Protein AF-A0A0K2T4J0-F1 (afdb_monomer_lite)

Radius of gyration: 26.31 Å; chains: 1; bounding box: 62×52×86 Å

Structure (mmCIF, N/CA/C/O backbone):
data_AF-A0A0K2T4J0-F1
#
_entry.id   AF-A0A0K2T4J0-F1
#
loop_
_atom_site.group_PDB
_atom_site.id
_atom_site.type_symbol
_atom_site.label_atom_id
_atom_site.label_alt_id
_atom_site.label_comp_id
_atom_site.label_asym_id
_atom_site.label_entity_id
_atom_site.label_seq_id
_atom_site.pdbx_PDB_ins_code
_atom_site.Cartn_x
_atom_site.Cartn_y
_atom_site.Cartn_z
_atom_site.occupancy
_atom_site.B_iso_or_equiv
_atom_site.auth_seq_id
_atom_site.auth_comp_id
_atom_site.auth_asym_id
_atom_site.auth_atom_id
_atom_site.pdbx_PDB_model_num
ATOM 1 N N . MET A 1 1 ? -1.846 34.449 -25.342 1.00 45.41 1 MET A N 1
ATOM 2 C CA . MET A 1 1 ? -3.017 33.694 -25.851 1.00 45.41 1 MET A CA 1
ATOM 3 C C . MET A 1 1 ? -2.591 32.637 -26.890 1.00 45.41 1 MET A C 1
ATOM 5 O O . MET A 1 1 ? -3.139 32.583 -27.975 1.00 45.41 1 MET A O 1
ATOM 9 N N . ILE A 1 2 ? -1.605 31.780 -26.577 1.00 45.69 2 ILE A N 1
ATOM 10 C CA . ILE A 1 2 ? -1.025 30.806 -27.541 1.00 45.69 2 ILE A CA 1
ATOM 11 C C . ILE A 1 2 ? -1.419 29.349 -27.199 1.00 45.69 2 ILE A C 1
ATOM 13 O O . ILE A 1 2 ? -1.366 28.462 -28.040 1.00 45.69 2 ILE A O 1
ATOM 17 N N . TYR A 1 3 ? -1.920 29.091 -25.985 1.00 38.53 3 TYR A N 1
ATOM 18 C CA . TYR A 1 3 ? -2.186 27.731 -25.490 1.00 38.53 3 TYR A CA 1
ATOM 19 C C . TYR A 1 3 ? -3.516 27.098 -25.942 1.00 38.53 3 TYR A C 1
ATOM 21 O O . TYR A 1 3 ? -3.697 25.893 -25.794 1.00 38.53 3 TYR A O 1
ATOM 29 N N . VAL A 1 4 ? -4.445 27.873 -26.511 1.00 39.53 4 VAL A N 1
ATOM 30 C CA . VAL A 1 4 ? -5.781 27.371 -26.899 1.00 39.53 4 VAL A CA 1
ATOM 31 C C . VAL A 1 4 ? -5.779 26.705 -28.288 1.00 39.53 4 VAL A C 1
ATOM 33 O O . VAL A 1 4 ? -6.648 25.889 -28.583 1.00 39.53 4 VAL A O 1
ATOM 36 N N . GLN A 1 5 ? -4.768 26.963 -29.127 1.00 43.50 5 GLN A N 1
ATOM 37 C CA . GLN A 1 5 ? -4.729 26.460 -30.510 1.00 43.50 5 GLN A CA 1
ATOM 38 C C . GLN A 1 5 ? -4.308 24.986 -30.651 1.00 43.50 5 GLN A C 1
ATOM 40 O O . GLN A 1 5 ? -4.558 24.383 -31.693 1.00 43.50 5 GLN A O 1
ATOM 45 N N . ILE A 1 6 ? -3.706 24.374 -29.624 1.00 51.69 6 ILE A N 1
ATOM 46 C CA . ILE A 1 6 ? -3.213 22.987 -29.724 1.00 51.69 6 ILE A CA 1
ATOM 47 C C . ILE A 1 6 ? -4.345 21.962 -29.542 1.00 51.69 6 ILE A C 1
ATOM 49 O O . ILE A 1 6 ? -4.316 20.910 -30.175 1.00 51.69 6 ILE A O 1
ATOM 53 N N . TYR A 1 7 ? -5.372 22.272 -28.742 1.00 48.03 7 TYR A N 1
ATOM 54 C CA . TYR A 1 7 ? -6.375 21.276 -28.334 1.00 48.03 7 TYR A CA 1
ATOM 55 C C . TYR A 1 7 ? -7.741 21.388 -29.031 1.00 48.03 7 TYR A C 1
ATOM 57 O O . TYR A 1 7 ? -8.510 20.433 -28.987 1.00 48.03 7 TYR A O 1
ATOM 65 N N . CYS A 1 8 ? -8.039 22.489 -29.732 1.00 46.75 8 CYS A N 1
ATOM 66 C CA . CYS A 1 8 ? -9.357 22.721 -30.342 1.00 46.75 8 CYS A CA 1
ATOM 67 C C . CYS A 1 8 ? -9.275 23.133 -31.823 1.00 46.75 8 CYS A C 1
ATOM 69 O O . CYS A 1 8 ? -9.773 24.184 -32.216 1.00 46.75 8 CYS A O 1
ATOM 71 N N . ARG A 1 9 ? -8.676 22.294 -32.682 1.00 52.69 9 ARG A N 1
ATOM 72 C CA . ARG A 1 9 ? -8.580 22.575 -34.133 1.00 52.69 9 ARG A CA 1
ATOM 73 C C . ARG A 1 9 ? -9.939 22.663 -34.846 1.00 52.69 9 ARG A C 1
ATOM 75 O O . ARG A 1 9 ? -10.082 23.454 -35.772 1.00 52.69 9 ARG A O 1
ATOM 82 N N . ARG A 1 10 ? -10.950 21.910 -34.390 1.00 48.25 10 ARG A N 1
ATOM 83 C CA . ARG A 1 10 ? -12.305 21.908 -34.983 1.00 48.25 10 ARG A CA 1
ATOM 84 C C . ARG A 1 10 ? -13.111 23.175 -34.701 1.00 48.25 10 ARG A C 1
ATOM 86 O O . ARG A 1 10 ? -13.912 23.571 -35.533 1.00 48.25 10 ARG A O 1
ATOM 93 N N . THR A 1 11 ? -12.900 23.822 -33.560 1.00 56.03 11 THR A N 1
ATOM 94 C CA . THR A 1 11 ? -13.671 25.016 -33.175 1.00 56.03 11 THR A CA 1
ATOM 95 C C . THR A 1 11 ? -13.138 26.289 -33.835 1.00 56.03 11 THR A C 1
ATOM 97 O O . THR A 1 11 ? -13.837 27.294 -33.879 1.00 56.03 11 THR A O 1
ATOM 100 N N . CYS A 1 12 ? -11.909 26.250 -34.361 1.00 57.56 12 CYS A N 1
ATOM 101 C CA . CYS A 1 12 ? -11.246 27.395 -34.985 1.00 57.56 12 CYS A CA 1
ATOM 102 C C . CYS A 1 12 ? -11.313 27.405 -36.524 1.00 57.56 12 CYS A C 1
ATOM 104 O O . CYS A 1 12 ? -10.702 28.279 -37.126 1.00 57.56 12 CYS A O 1
ATOM 106 N N . ASN A 1 13 ? -12.030 26.470 -37.164 1.00 50.62 13 ASN A N 1
ATOM 107 C CA . ASN A 1 13 ? -12.187 26.406 -38.627 1.00 50.62 13 ASN A CA 1
ATOM 108 C C . ASN A 1 13 ? -10.857 26.340 -39.426 1.00 50.62 13 ASN A C 1
ATOM 110 O O . ASN A 1 13 ? -10.791 26.795 -40.562 1.00 50.62 13 ASN A O 1
ATOM 114 N N . ILE A 1 14 ? -9.791 25.760 -38.852 1.00 58.31 14 ILE A N 1
ATOM 115 C CA . ILE A 1 14 ? -8.441 25.677 -39.463 1.00 58.31 14 ILE A CA 1
ATOM 116 C C . ILE A 1 14 ? -8.179 24.279 -40.051 1.00 58.31 14 ILE A C 1
ATOM 118 O O . ILE A 1 14 ? -7.149 23.655 -39.792 1.00 58.31 14 ILE A O 1
ATOM 122 N N . CYS A 1 15 ? -9.139 23.734 -40.791 1.00 44.06 15 CYS A N 1
ATOM 123 C CA . CYS A 1 15 ? -8.949 22.483 -41.521 1.00 44.06 15 CYS A CA 1
ATOM 124 C C . CYS A 1 15 ? -8.837 22.799 -43.012 1.00 44.06 15 CYS A C 1
ATOM 126 O O . CYS A 1 15 ? -9.825 22.715 -43.728 1.00 44.06 15 CYS A O 1
ATOM 128 N N . GLU A 1 16 ? -7.638 23.173 -43.457 1.00 49.53 16 GLU A N 1
ATOM 129 C CA . GLU A 1 16 ? -7.263 22.976 -44.857 1.00 49.53 16 GLU A CA 1
ATOM 130 C C . GLU A 1 16 ? -6.674 21.569 -45.012 1.00 49.53 16 GLU A C 1
ATOM 132 O O . GLU A 1 16 ? -5.871 21.109 -44.191 1.00 49.53 16 GLU A O 1
ATOM 137 N N . ASP A 1 17 ? -7.146 20.876 -46.044 1.00 48.19 17 ASP A N 1
ATOM 138 C CA . ASP A 1 17 ? -6.839 19.491 -46.370 1.00 48.19 17 ASP A CA 1
ATOM 139 C C . ASP A 1 17 ? -5.355 19.304 -46.707 1.00 48.19 17 ASP A C 1
ATOM 141 O O . ASP A 1 17 ? -4.891 19.591 -47.810 1.00 48.19 17 ASP A O 1
ATOM 145 N N . LEU A 1 18 ? -4.592 18.748 -45.764 1.00 40.41 18 LEU A N 1
ATOM 146 C CA . LEU A 1 18 ? -3.259 18.223 -46.047 1.00 40.41 18 LEU A CA 1
ATOM 147 C C . LEU A 1 18 ? -3.389 16.839 -46.695 1.00 40.41 18 LEU A C 1
ATOM 149 O O . LEU A 1 18 ? -3.234 15.807 -46.042 1.00 40.41 18 LEU A O 1
ATOM 153 N N . ILE A 1 19 ? -3.654 16.830 -48.002 1.00 44.34 19 ILE A N 1
ATOM 154 C CA . ILE A 1 19 ? -3.453 15.669 -48.877 1.00 44.34 19 ILE A CA 1
ATOM 155 C C . ILE A 1 19 ? -1.942 15.537 -49.120 1.00 44.34 19 ILE A C 1
ATOM 157 O O . ILE A 1 19 ? -1.412 15.917 -50.159 1.00 44.34 19 ILE A O 1
ATOM 161 N N . GLY A 1 20 ? -1.223 15.048 -48.115 1.00 47.09 20 GLY A N 1
ATOM 162 C CA . GLY A 1 20 ? 0.170 14.632 -48.236 1.00 47.09 20 GLY A CA 1
ATOM 163 C C . GLY A 1 20 ? 0.315 13.205 -47.711 1.00 47.09 20 GLY A C 1
ATOM 164 O O . GLY A 1 20 ? -0.303 12.883 -46.692 1.00 47.09 20 GLY A O 1
ATOM 165 N N . PRO A 1 21 ? 1.093 12.327 -48.371 1.00 47.22 21 PRO A N 1
ATOM 166 C CA . PRO A 1 21 ? 1.360 10.997 -47.840 1.00 47.22 21 PRO A CA 1
ATOM 167 C C . PRO A 1 21 ? 1.998 11.120 -46.446 1.00 47.22 21 PRO A C 1
ATOM 169 O O . PRO A 1 21 ? 2.820 12.017 -46.234 1.00 47.22 21 PRO A O 1
ATOM 172 N N . PRO A 1 22 ? 1.626 10.256 -45.481 1.00 43.44 22 PRO A N 1
ATOM 173 C CA . PRO A 1 22 ? 2.178 10.321 -44.137 1.00 43.44 22 PRO A CA 1
ATOM 174 C C . PRO A 1 22 ? 3.697 10.185 -44.223 1.00 43.44 22 PRO A C 1
ATOM 176 O O . PRO A 1 22 ? 4.217 9.187 -44.724 1.00 43.44 22 PRO A O 1
ATOM 179 N N . GLY A 1 23 ? 4.406 11.216 -43.757 1.00 43.03 23 GLY A N 1
ATOM 180 C CA . GLY A 1 23 ? 5.854 11.159 -43.617 1.00 43.03 23 GLY A CA 1
ATOM 181 C C . GLY A 1 23 ? 6.253 9.937 -42.779 1.00 43.03 23 GLY A C 1
ATOM 182 O O . GLY A 1 23 ? 5.480 9.516 -41.911 1.00 43.03 23 GLY A O 1
ATOM 183 N N . PRO A 1 24 ? 7.431 9.342 -43.030 1.00 44.78 24 PRO A N 1
ATOM 184 C CA . PRO A 1 24 ? 7.896 8.186 -42.276 1.00 44.78 24 PRO A CA 1
ATOM 185 C C . PRO A 1 24 ? 7.831 8.496 -40.780 1.00 44.78 24 PRO A C 1
ATOM 187 O O . PRO A 1 24 ? 8.357 9.515 -40.331 1.00 44.78 24 PRO A O 1
ATOM 190 N N . ALA A 1 25 ? 7.145 7.632 -40.027 1.00 37.03 25 ALA A N 1
ATOM 191 C CA . ALA A 1 25 ? 6.977 7.777 -38.591 1.00 37.03 25 ALA A CA 1
ATOM 192 C C . ALA A 1 25 ? 8.360 7.875 -37.937 1.00 37.03 25 ALA A C 1
ATOM 194 O O . ALA A 1 25 ? 9.085 6.885 -37.822 1.00 37.03 25 ALA A O 1
ATOM 195 N N . THR A 1 26 ? 8.750 9.083 -37.533 1.00 42.16 26 THR A N 1
ATOM 196 C CA . THR A 1 26 ? 9.961 9.282 -36.750 1.00 42.16 26 THR A CA 1
ATOM 197 C C . THR A 1 26 ? 9.793 8.502 -35.453 1.00 42.16 26 THR A C 1
ATOM 199 O O . THR A 1 26 ? 8.789 8.630 -34.747 1.00 42.16 26 THR A O 1
ATOM 202 N N . ARG A 1 27 ? 10.753 7.608 -35.184 1.00 35.25 27 ARG A N 1
ATOM 203 C CA . ARG A 1 27 ? 10.756 6.754 -33.995 1.00 35.25 27 ARG A CA 1
ATOM 204 C C . ARG A 1 27 ? 10.529 7.649 -32.769 1.00 35.25 27 ARG A C 1
ATOM 206 O O . ARG A 1 27 ? 11.239 8.651 -32.646 1.00 35.25 27 ARG A O 1
ATOM 213 N N . PRO A 1 28 ? 9.566 7.331 -31.883 1.00 41.84 28 PRO A N 1
ATOM 214 C CA . PRO A 1 28 ? 9.361 8.103 -30.668 1.00 41.84 28 PRO A CA 1
ATOM 215 C C . PRO A 1 28 ? 10.700 8.264 -29.945 1.00 41.84 28 PRO A C 1
ATOM 217 O O . PRO A 1 28 ? 11.451 7.281 -29.888 1.00 41.84 28 PRO A O 1
ATOM 220 N N . PRO A 1 29 ? 11.023 9.462 -29.421 1.00 40.88 29 PRO A N 1
ATOM 221 C CA . PRO A 1 29 ? 12.254 9.649 -28.674 1.00 40.88 29 PRO A CA 1
ATOM 222 C C . PRO A 1 29 ? 12.332 8.577 -27.580 1.00 40.88 29 PRO A C 1
ATOM 224 O O . PRO A 1 29 ? 11.296 8.262 -26.973 1.00 40.88 29 PRO A O 1
ATOM 227 N N . PRO A 1 30 ? 13.516 7.970 -27.373 1.00 43.78 30 PRO A N 1
ATOM 228 C CA . PRO A 1 30 ? 13.691 6.957 -26.346 1.00 43.78 30 PRO A CA 1
ATOM 229 C C . PRO A 1 30 ? 13.181 7.510 -25.008 1.00 43.78 30 PRO A C 1
ATOM 231 O O . PRO A 1 30 ? 13.327 8.713 -24.759 1.00 43.78 30 PRO A O 1
ATOM 234 N N . PRO A 1 31 ? 12.528 6.675 -24.177 1.00 51.31 31 PRO A N 1
ATOM 235 C CA . PRO A 1 31 ? 12.055 7.124 -22.879 1.00 51.31 31 PRO A CA 1
ATOM 236 C C . PRO A 1 31 ? 13.214 7.794 -22.128 1.00 51.31 31 PRO A C 1
ATOM 238 O O . PRO A 1 31 ? 14.338 7.287 -22.199 1.00 51.31 31 PRO A O 1
ATOM 241 N N . PRO A 1 32 ? 12.975 8.946 -21.474 1.00 58.06 32 PRO A N 1
ATOM 242 C CA . PRO A 1 32 ? 14.024 9.642 -20.747 1.00 58.06 32 PRO A CA 1
ATOM 243 C C . PRO A 1 32 ? 14.675 8.675 -19.757 1.00 58.06 32 PRO A C 1
ATOM 245 O O . PRO A 1 32 ? 13.991 7.957 -19.026 1.00 58.06 32 PRO A O 1
ATOM 248 N N . GLU A 1 33 ? 16.004 8.625 -19.798 1.00 67.12 33 GLU A N 1
ATOM 249 C CA . GLU A 1 33 ? 16.817 7.789 -18.923 1.00 67.12 33 GLU A CA 1
ATOM 250 C C . GLU A 1 33 ? 16.471 8.098 -17.462 1.00 67.12 33 GLU A C 1
ATOM 252 O O . GLU A 1 33 ? 16.517 9.256 -17.045 1.00 67.12 33 GLU A O 1
ATOM 257 N N . CYS A 1 34 ? 16.100 7.077 -16.686 1.00 77.38 34 CYS A N 1
ATOM 258 C CA . CYS A 1 34 ? 15.712 7.279 -15.298 1.00 77.38 34 CYS A CA 1
ATOM 259 C C . CYS A 1 34 ? 16.925 7.626 -14.428 1.00 77.38 34 CYS A C 1
ATOM 261 O O . CYS A 1 34 ? 17.655 6.743 -13.964 1.00 77.38 34 CYS A O 1
ATOM 263 N N . LYS A 1 35 ? 17.118 8.917 -14.172 1.00 83.44 35 LYS A N 1
ATOM 264 C CA . LYS A 1 35 ? 18.180 9.428 -13.311 1.00 83.44 35 LYS A CA 1
ATOM 265 C C . LYS A 1 35 ? 17.723 10.637 -12.515 1.00 83.44 35 LYS A C 1
ATOM 267 O O . LYS A 1 35 ? 16.746 11.300 -12.855 1.00 83.44 35 LYS A O 1
ATOM 272 N N . ASP A 1 36 ? 18.460 10.895 -11.448 1.00 88.50 36 ASP A N 1
ATOM 273 C CA . ASP A 1 36 ? 18.394 12.169 -10.756 1.00 88.50 36 ASP A CA 1
ATOM 274 C C . ASP A 1 36 ? 19.298 13.158 -11.506 1.00 88.50 36 ASP A C 1
ATOM 276 O O . ASP A 1 36 ? 20.435 12.845 -11.860 1.00 88.50 36 ASP A O 1
ATOM 280 N N . HIS A 1 37 ? 18.750 14.327 -11.808 1.00 87.50 37 HIS A N 1
ATOM 281 C CA . HIS A 1 37 ? 19.404 15.431 -12.505 1.00 87.50 37 HIS A CA 1
ATOM 282 C C . HIS A 1 37 ? 19.930 16.503 -11.539 1.00 87.50 37 HIS A C 1
ATOM 284 O O . HIS A 1 37 ? 20.575 17.451 -11.979 1.00 87.50 37 HIS A O 1
ATOM 290 N N . ASP A 1 38 ? 19.651 16.355 -10.241 1.00 88.69 38 ASP A N 1
ATOM 291 C CA . ASP A 1 38 ? 20.154 17.203 -9.162 1.00 88.69 38 ASP A CA 1
ATOM 292 C C . ASP A 1 38 ? 20.931 16.346 -8.153 1.00 88.69 38 ASP A C 1
ATOM 294 O O . ASP A 1 38 ? 20.631 15.172 -7.935 1.00 88.69 38 ASP A O 1
ATOM 298 N N . ASN A 1 39 ? 21.929 16.947 -7.517 1.00 86.00 39 ASN A N 1
ATOM 299 C CA . ASN A 1 39 ? 22.780 16.296 -6.527 1.00 86.00 39 ASN A CA 1
ATOM 300 C C . ASN A 1 39 ? 22.181 16.400 -5.110 1.00 86.00 39 ASN A C 1
ATOM 302 O O . ASN A 1 39 ? 22.619 15.702 -4.200 1.00 86.00 39 ASN A O 1
ATOM 306 N N . HIS A 1 40 ? 21.176 17.259 -4.914 1.00 87.75 40 HIS A N 1
ATOM 307 C CA . HIS A 1 40 ? 20.507 17.524 -3.635 1.00 87.75 40 HIS A CA 1
ATOM 308 C C . HIS A 1 40 ? 19.155 16.809 -3.525 1.00 87.75 40 HIS A C 1
ATOM 310 O O . HIS A 1 40 ? 18.228 17.279 -2.856 1.00 87.75 40 HIS A O 1
ATOM 316 N N . CYS A 1 41 ? 19.024 15.664 -4.191 1.00 90.25 41 CYS A N 1
ATOM 317 C CA . CYS A 1 41 ? 17.807 14.878 -4.155 1.00 90.25 41 CYS A CA 1
ATOM 318 C C . CYS A 1 41 ? 17.568 14.285 -2.766 1.00 90.25 41 CYS A C 1
ATOM 320 O O . CYS A 1 41 ? 18.378 13.540 -2.219 1.00 90.25 41 CYS A O 1
ATOM 322 N N . ASN A 1 42 ? 16.415 14.621 -2.194 1.00 90.88 42 ASN A N 1
ATOM 323 C CA . ASN A 1 42 ? 15.996 14.146 -0.887 1.00 90.88 42 ASN A CA 1
ATOM 324 C C . ASN A 1 42 ? 14.537 13.692 -0.959 1.00 90.88 42 ASN A C 1
ATOM 326 O O . ASN A 1 42 ? 13.657 14.461 -1.356 1.00 90.88 42 ASN A O 1
ATOM 330 N N . VAL A 1 43 ? 14.282 12.453 -0.526 1.00 90.12 43 VAL A N 1
ATOM 331 C CA . VAL A 1 43 ? 12.947 11.847 -0.547 1.00 90.12 43 VAL A CA 1
ATOM 332 C C . VAL A 1 43 ? 11.905 12.692 0.198 1.00 90.12 43 VAL A C 1
ATOM 334 O O . VAL A 1 43 ? 10.759 12.773 -0.237 1.00 90.12 43 VAL A O 1
ATOM 337 N N . TYR A 1 44 ? 12.300 13.399 1.263 1.00 91.81 44 TYR A N 1
ATOM 338 C CA . TYR A 1 44 ? 11.410 14.241 2.070 1.00 91.81 44 TYR A CA 1
ATOM 339 C C . TYR A 1 44 ? 10.871 15.473 1.314 1.00 91.81 44 TYR A C 1
ATOM 341 O O . TYR A 1 44 ? 9.862 16.064 1.707 1.00 91.81 44 TYR A O 1
ATOM 349 N N . ASN A 1 45 ? 11.509 15.834 0.198 1.00 92.75 45 ASN A N 1
ATOM 350 C CA . ASN A 1 45 ? 11.165 17.000 -0.612 1.00 92.75 45 ASN A CA 1
ATOM 351 C C . ASN A 1 45 ? 10.451 16.645 -1.922 1.00 92.75 45 ASN A C 1
ATOM 353 O O . ASN A 1 45 ? 10.066 17.545 -2.665 1.00 92.75 45 ASN A O 1
ATOM 357 N N . CYS A 1 46 ? 10.229 15.357 -2.195 1.00 92.06 46 CYS A N 1
ATOM 358 C CA . CYS A 1 46 ? 9.592 14.879 -3.422 1.00 92.06 46 CYS A CA 1
ATOM 359 C C . CYS A 1 46 ? 8.213 15.472 -3.750 1.00 92.06 46 CYS A C 1
ATOM 361 O O . CYS A 1 46 ? 7.904 15.582 -4.933 1.00 92.06 46 CYS A O 1
ATOM 363 N N . PRO A 1 47 ? 7.379 15.898 -2.779 1.00 93.44 47 PRO A N 1
ATOM 364 C CA . PRO A 1 47 ? 6.140 16.600 -3.107 1.00 93.44 47 PRO A CA 1
ATOM 365 C C . PRO A 1 47 ? 6.323 17.972 -3.773 1.00 93.44 47 PRO A C 1
ATOM 367 O O . PRO A 1 47 ? 5.351 18.500 -4.315 1.00 93.44 47 PRO A O 1
ATOM 370 N N . ARG A 1 48 ? 7.520 18.574 -3.732 1.00 91.88 48 ARG A N 1
ATOM 371 C CA . ARG A 1 48 ? 7.804 19.832 -4.433 1.00 91.88 48 ARG A CA 1
ATOM 372 C C . ARG A 1 48 ? 8.020 19.574 -5.923 1.00 91.88 48 ARG A C 1
ATOM 374 O O . ARG A 1 48 ? 8.762 18.670 -6.284 1.00 91.88 48 ARG A O 1
ATOM 381 N N . ASN A 1 49 ? 7.422 20.392 -6.788 1.00 86.31 49 ASN A N 1
ATOM 382 C CA . ASN A 1 49 ? 7.448 20.171 -8.241 1.00 86.31 49 ASN A CA 1
ATOM 383 C C . ASN A 1 49 ? 8.859 20.202 -8.855 1.00 86.31 49 ASN A C 1
ATOM 385 O O . ASN A 1 49 ? 9.135 19.445 -9.780 1.00 86.31 49 ASN A O 1
ATOM 389 N N . ASP A 1 50 ? 9.747 21.064 -8.362 1.00 87.88 50 ASP A N 1
ATOM 390 C CA . ASP A 1 50 ? 11.144 21.146 -8.800 1.00 87.88 50 ASP A CA 1
ATOM 391 C C . ASP A 1 50 ? 11.912 19.859 -8.472 1.00 87.88 50 ASP A C 1
ATOM 393 O O . ASP A 1 50 ? 12.546 19.272 -9.347 1.00 87.88 50 ASP A O 1
ATOM 397 N N . ILE A 1 51 ? 11.768 19.361 -7.241 1.00 90.44 51 ILE A N 1
ATOM 398 C CA . ILE A 1 51 ? 12.393 18.106 -6.806 1.00 90.44 51 ILE A CA 1
ATOM 399 C C . ILE A 1 51 ? 11.760 16.913 -7.517 1.00 90.44 51 ILE A C 1
ATOM 401 O O . ILE A 1 51 ? 12.471 16.073 -8.045 1.00 90.44 51 ILE A O 1
ATOM 405 N N . TYR A 1 52 ? 10.434 16.856 -7.602 1.00 85.62 52 TYR A N 1
ATOM 406 C CA . TYR A 1 52 ? 9.700 15.825 -8.332 1.00 85.62 52 TYR A CA 1
ATOM 407 C C . TYR A 1 52 ? 10.223 15.642 -9.767 1.00 85.62 52 TYR A C 1
ATOM 409 O O . TYR A 1 52 ? 10.465 14.518 -10.199 1.00 85.62 52 TYR A O 1
ATOM 417 N N . ASN A 1 53 ? 10.434 16.736 -10.503 1.00 85.94 53 ASN A N 1
ATOM 418 C CA . ASN A 1 53 ? 10.861 16.663 -11.901 1.00 85.94 53 ASN A CA 1
ATOM 419 C C . ASN A 1 53 ? 12.350 16.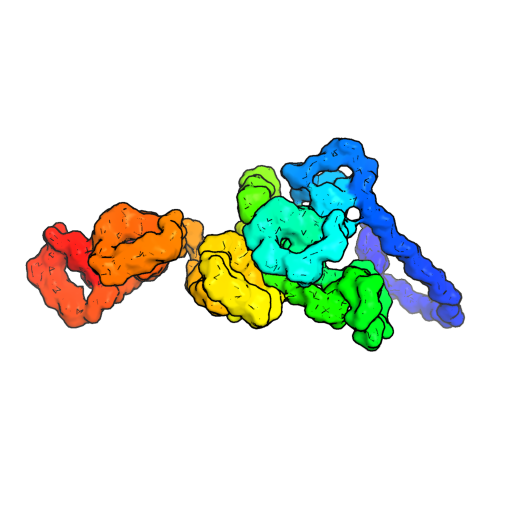330 -12.064 1.00 85.94 53 ASN A C 1
ATOM 421 O O . ASN A 1 53 ? 12.706 15.623 -13.010 1.00 85.94 53 ASN A O 1
ATOM 425 N N . ASN A 1 54 ? 13.202 16.816 -11.156 1.00 90.00 54 ASN A N 1
ATOM 426 C CA . ASN A 1 54 ? 14.654 16.658 -11.250 1.00 90.00 54 ASN A CA 1
ATOM 427 C C . ASN A 1 54 ? 15.176 15.408 -10.526 1.00 90.00 54 ASN A C 1
ATOM 429 O O . ASN A 1 54 ? 16.232 14.905 -10.882 1.00 90.00 54 ASN A O 1
ATOM 433 N N . CYS A 1 55 ? 14.448 14.880 -9.545 1.00 90.75 55 CYS A N 1
ATOM 434 C CA . CYS A 1 55 ? 14.866 13.775 -8.679 1.00 90.75 55 CYS A CA 1
ATOM 435 C C . CYS A 1 55 ? 13.998 12.532 -8.886 1.00 90.75 55 CYS A C 1
ATOM 437 O O . CYS A 1 55 ? 13.465 11.950 -7.936 1.00 90.75 55 CYS A O 1
ATOM 439 N N . GLN A 1 56 ? 13.800 12.139 -10.145 1.00 86.94 56 GLN A N 1
ATOM 440 C CA . GLN A 1 56 ? 12.822 11.111 -10.491 1.00 86.94 56 GLN A CA 1
ATOM 441 C C . GLN A 1 56 ? 13.133 9.743 -9.883 1.00 86.94 56 GLN A C 1
ATOM 443 O O . GLN A 1 56 ? 12.208 9.020 -9.497 1.00 86.94 56 GLN A O 1
ATOM 448 N N . LYS A 1 57 ? 14.415 9.400 -9.749 1.00 85.25 57 LYS A N 1
ATOM 449 C CA . LYS A 1 57 ? 14.853 8.132 -9.166 1.00 85.25 57 LYS A CA 1
ATOM 450 C C . LYS A 1 57 ? 14.729 8.170 -7.644 1.00 85.25 57 LYS A C 1
ATOM 452 O O . LYS A 1 57 ? 14.136 7.261 -7.061 1.00 85.25 57 LYS A O 1
ATOM 457 N N . THR A 1 58 ? 15.196 9.243 -7.000 1.00 88.56 58 THR A N 1
ATOM 458 C CA . THR A 1 58 ? 15.044 9.443 -5.545 1.00 88.56 58 THR A CA 1
ATOM 459 C C . THR A 1 58 ? 13.572 9.453 -5.125 1.00 88.56 58 THR A C 1
ATOM 461 O O . THR A 1 58 ? 13.201 8.840 -4.123 1.00 88.56 58 THR A O 1
ATOM 464 N N . CYS A 1 59 ? 12.708 10.081 -5.922 1.00 87.88 59 CYS A N 1
ATOM 465 C CA . CYS A 1 59 ? 11.269 10.136 -5.680 1.00 87.88 59 CYS A CA 1
ATOM 466 C C . CYS A 1 59 ? 10.509 8.884 -6.134 1.00 87.88 59 CYS A C 1
ATOM 468 O O . CYS A 1 59 ? 9.281 8.860 -6.049 1.00 87.88 59 CYS A O 1
ATOM 470 N N . GLY A 1 60 ? 11.203 7.843 -6.610 1.00 80.94 60 GLY A N 1
ATOM 471 C CA . GLY A 1 60 ? 10.587 6.581 -7.026 1.00 80.94 60 GLY A CA 1
ATOM 472 C C . GLY A 1 60 ? 9.545 6.742 -8.137 1.00 80.94 60 GLY A C 1
ATOM 473 O O . GLY A 1 60 ? 8.587 5.969 -8.203 1.00 80.94 60 GLY A O 1
ATOM 474 N N . ILE A 1 61 ? 9.695 7.776 -8.971 1.00 80.88 61 ILE A N 1
ATOM 475 C CA . ILE A 1 61 ? 8.827 8.064 -10.121 1.00 80.88 61 ILE A CA 1
ATOM 476 C C . ILE A 1 61 ? 9.151 7.105 -11.259 1.00 80.88 61 ILE A C 1
ATOM 478 O O . ILE A 1 61 ? 8.242 6.575 -11.897 1.00 80.88 61 ILE A O 1
ATOM 482 N N . CYS A 1 62 ? 10.443 6.889 -11.478 1.00 78.38 62 CYS A N 1
ATOM 483 C CA . CYS A 1 62 ? 10.997 5.959 -12.444 1.00 78.38 62 CYS A CA 1
ATOM 484 C C . CYS A 1 62 ? 12.013 5.048 -11.749 1.00 78.38 62 CYS A C 1
ATOM 486 O O . CYS A 1 62 ? 12.349 5.251 -10.577 1.00 78.38 62 CYS A O 1
ATOM 488 N N . GLY A 1 63 ? 12.523 4.045 -12.471 1.00 72.88 63 GLY A N 1
ATOM 489 C CA . GLY A 1 63 ? 13.605 3.205 -11.954 1.00 72.88 63 GLY A CA 1
ATOM 490 C C . GLY A 1 63 ? 13.144 2.402 -10.749 1.00 72.88 63 GLY A C 1
ATOM 491 O O . GLY A 1 63 ? 13.920 2.143 -9.828 1.00 72.88 63 GLY A O 1
ATOM 492 N N . CYS A 1 64 ? 11.860 2.035 -10.747 1.00 78.62 64 CYS A N 1
ATOM 493 C CA . CYS A 1 64 ? 11.354 1.044 -9.828 1.00 78.62 64 CYS A CA 1
ATOM 494 C C . CYS A 1 64 ? 11.871 -0.325 -10.257 1.00 78.62 64 CYS A C 1
ATOM 496 O O . CYS A 1 64 ? 11.190 -1.119 -10.905 1.00 78.62 64 CYS A O 1
ATOM 498 N N . VAL A 1 65 ? 13.113 -0.574 -9.890 1.00 81.12 65 VAL A N 1
ATOM 499 C CA . VAL A 1 65 ? 13.780 -1.844 -10.084 1.00 81.12 65 VAL A CA 1
ATOM 500 C C . VAL A 1 65 ? 14.117 -2.410 -8.724 1.00 81.12 65 VAL A C 1
ATOM 502 O O . VAL A 1 65 ? 14.284 -1.680 -7.741 1.00 81.12 65 VAL A O 1
ATOM 505 N N . ASP A 1 66 ? 14.185 -3.725 -8.677 1.00 86.69 66 ASP A N 1
ATOM 506 C CA . ASP A 1 66 ? 14.772 -4.396 -7.541 1.00 86.69 66 ASP A CA 1
ATOM 507 C C . ASP A 1 66 ? 16.288 -4.181 -7.601 1.00 86.69 66 ASP A C 1
ATOM 509 O O . ASP A 1 66 ? 16.901 -4.291 -8.660 1.00 86.69 66 ASP A O 1
ATOM 513 N N . THR A 1 67 ? 16.889 -3.804 -6.477 1.00 86.94 67 THR A N 1
ATOM 514 C CA . THR A 1 67 ? 18.345 -3.644 -6.350 1.00 86.94 67 THR A CA 1
ATOM 515 C C . THR A 1 67 ? 19.022 -4.932 -5.892 1.00 86.94 67 THR A C 1
ATOM 517 O O . THR A 1 67 ? 20.235 -4.947 -5.707 1.00 86.94 67 THR A O 1
ATOM 520 N N . ARG A 1 68 ? 18.238 -5.986 -5.645 1.00 90.75 68 ARG A N 1
ATOM 521 C CA . ARG A 1 68 ? 18.715 -7.327 -5.315 1.00 90.75 68 ARG A CA 1
ATOM 522 C C . ARG A 1 68 ? 18.217 -8.311 -6.358 1.00 90.75 68 ARG A C 1
ATOM 524 O O . ARG A 1 68 ? 17.093 -8.190 -6.840 1.00 90.75 68 ARG A O 1
ATOM 531 N N . ASP A 1 69 ? 19.015 -9.341 -6.586 1.00 89.75 69 ASP A N 1
ATOM 532 C CA . ASP A 1 69 ? 18.718 -10.369 -7.584 1.00 89.75 69 ASP A CA 1
ATOM 533 C C . ASP A 1 69 ? 17.849 -11.509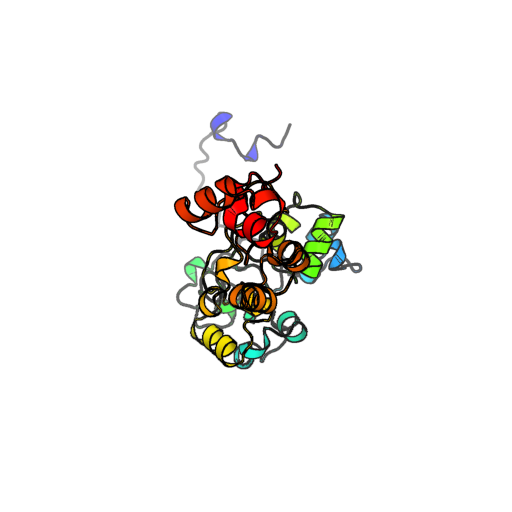 -7.020 1.00 89.75 69 ASP A C 1
ATOM 535 O O . ASP A 1 69 ? 17.297 -12.312 -7.766 1.00 89.75 69 ASP A O 1
ATOM 539 N N . ASP A 1 70 ? 17.691 -11.584 -5.694 1.00 93.12 70 ASP A N 1
ATOM 540 C CA . ASP A 1 70 ? 16.980 -12.658 -4.988 1.00 93.12 70 ASP A CA 1
ATOM 541 C C . ASP A 1 70 ? 15.559 -12.275 -4.542 1.00 93.12 70 ASP A C 1
ATOM 543 O O . ASP A 1 70 ? 14.939 -12.992 -3.754 1.00 93.12 70 ASP A O 1
ATOM 547 N N . CYS A 1 71 ? 15.020 -11.156 -5.034 1.00 91.75 71 CYS A N 1
ATOM 548 C CA . CYS A 1 71 ? 13.706 -10.660 -4.632 1.00 91.75 71 CYS A CA 1
ATOM 549 C C . CYS A 1 71 ? 12.572 -11.644 -4.953 1.00 91.75 71 CYS A C 1
ATOM 551 O O . CYS A 1 71 ? 11.722 -11.897 -4.094 1.00 91.75 71 CYS A O 1
ATOM 553 N N . GLU A 1 72 ? 12.568 -12.223 -6.159 1.00 89.00 72 GLU A N 1
ATOM 554 C CA . GLU A 1 72 ? 11.491 -13.105 -6.635 1.00 89.00 72 GLU A CA 1
ATOM 555 C C . GLU A 1 72 ? 11.360 -14.384 -5.795 1.00 89.00 72 GLU A C 1
ATOM 557 O O . GLU A 1 72 ? 10.253 -14.831 -5.492 1.00 89.00 72 GLU A O 1
ATOM 562 N N . THR A 1 73 ? 12.479 -14.961 -5.353 1.00 91.75 73 THR A N 1
ATOM 563 C CA . THR A 1 73 ? 12.485 -16.180 -4.528 1.00 91.75 73 THR A CA 1
ATOM 564 C C . THR A 1 73 ? 12.144 -15.900 -3.063 1.00 91.75 73 THR A C 1
ATOM 566 O O . THR A 1 73 ? 11.683 -16.789 -2.343 1.00 91.75 73 THR A O 1
ATOM 569 N N . ASN A 1 74 ? 12.292 -14.648 -2.625 1.00 94.19 74 ASN A N 1
ATOM 570 C CA . ASN A 1 74 ? 12.210 -14.235 -1.228 1.00 94.19 74 ASN A CA 1
ATOM 571 C C . ASN A 1 74 ? 11.095 -13.214 -0.956 1.00 94.19 74 ASN A C 1
ATOM 573 O O . ASN A 1 74 ? 11.153 -12.441 0.003 1.00 94.19 74 ASN A O 1
ATOM 577 N N . MET A 1 75 ? 10.008 -13.259 -1.736 1.00 93.00 75 MET A N 1
ATOM 578 C CA . MET A 1 75 ? 8.837 -12.390 -1.540 1.00 93.00 75 MET A CA 1
ATOM 579 C C . MET A 1 75 ? 8.269 -12.439 -0.113 1.00 93.00 75 MET A C 1
ATOM 581 O O . MET A 1 75 ? 7.654 -11.479 0.348 1.00 93.00 75 MET A O 1
ATOM 585 N N . VAL A 1 76 ? 8.493 -13.525 0.635 1.00 92.81 76 VAL A N 1
ATOM 586 C CA . VAL A 1 76 ? 8.072 -13.641 2.041 1.00 92.81 76 VAL A CA 1
ATOM 587 C C . VAL A 1 76 ? 8.653 -12.536 2.942 1.00 92.81 76 VAL A C 1
ATOM 589 O O . VAL A 1 76 ? 8.079 -12.230 3.984 1.00 92.81 76 VAL A O 1
ATOM 592 N N . HIS A 1 77 ? 9.741 -11.884 2.530 1.00 95.00 77 HIS A N 1
ATOM 593 C CA . HIS A 1 77 ? 10.372 -10.804 3.281 1.00 95.00 77 HIS A CA 1
ATOM 594 C C . HIS A 1 77 ? 9.830 -9.406 2.950 1.00 95.00 77 HIS A C 1
ATOM 596 O O . HIS A 1 77 ? 10.147 -8.471 3.675 1.00 95.00 77 HIS A O 1
ATOM 602 N N . CYS A 1 78 ? 8.941 -9.234 1.964 1.00 93.44 78 CYS A N 1
ATOM 603 C CA . CYS A 1 78 ? 8.336 -7.929 1.640 1.00 93.44 78 CYS A CA 1
ATOM 604 C C . CYS A 1 78 ? 7.654 -7.177 2.807 1.00 93.44 78 CYS A C 1
ATOM 606 O O . CYS A 1 78 ? 7.638 -5.942 2.792 1.00 93.44 78 CYS A O 1
ATOM 608 N N . PRO A 1 79 ? 7.121 -7.840 3.853 1.00 90.69 79 PRO A N 1
ATOM 609 C CA . PRO A 1 79 ? 6.653 -7.125 5.033 1.00 90.69 79 PRO A CA 1
ATOM 610 C C . PRO A 1 79 ? 7.759 -6.411 5.830 1.00 90.69 79 PRO A C 1
ATOM 612 O O . PRO A 1 79 ? 7.439 -5.542 6.642 1.00 90.69 79 PRO A O 1
ATOM 615 N N . ASN A 1 80 ? 9.034 -6.763 5.628 1.00 90.19 80 ASN A N 1
ATOM 616 C CA . ASN A 1 80 ? 10.187 -6.065 6.192 1.00 90.19 80 ASN A CA 1
ATOM 617 C C . ASN A 1 80 ? 10.480 -4.781 5.373 1.00 90.19 80 ASN A C 1
ATOM 619 O O . ASN A 1 80 ? 10.692 -4.881 4.162 1.00 90.19 80 ASN A O 1
ATOM 623 N N . PRO A 1 81 ? 10.510 -3.588 6.003 1.00 84.81 81 PRO A N 1
ATOM 624 C CA . PRO A 1 81 ? 10.847 -2.325 5.339 1.00 84.81 81 PRO A CA 1
ATOM 625 C C . PRO A 1 81 ? 12.199 -2.321 4.617 1.00 84.81 81 PRO A C 1
ATOM 627 O O . PRO A 1 81 ? 12.291 -1.830 3.494 1.00 84.81 81 PRO A O 1
ATOM 630 N N . ASP A 1 82 ? 13.236 -2.908 5.212 1.00 89.00 82 ASP A N 1
ATOM 631 C CA . ASP A 1 82 ? 14.573 -2.918 4.609 1.00 89.00 82 ASP A CA 1
ATOM 632 C C . ASP A 1 82 ? 14.576 -3.759 3.334 1.00 89.00 82 ASP A C 1
ATOM 634 O O . ASP A 1 82 ? 15.163 -3.373 2.321 1.00 89.00 82 ASP A O 1
ATOM 638 N N . TRP A 1 83 ? 13.840 -4.873 3.357 1.00 92.12 83 TRP A N 1
ATOM 639 C CA . TRP A 1 83 ? 13.669 -5.744 2.203 1.00 92.12 83 TRP A CA 1
ATOM 640 C C . TRP A 1 83 ? 12.854 -5.070 1.105 1.00 92.12 83 TRP A C 1
ATOM 642 O O . TRP A 1 83 ? 13.283 -5.021 -0.043 1.00 92.12 83 TRP A O 1
ATOM 652 N N . ASN A 1 84 ? 11.687 -4.509 1.429 1.00 88.50 84 ASN A N 1
ATOM 653 C CA . ASN A 1 84 ? 10.835 -3.901 0.407 1.00 88.50 84 ASN A CA 1
ATOM 654 C C . ASN A 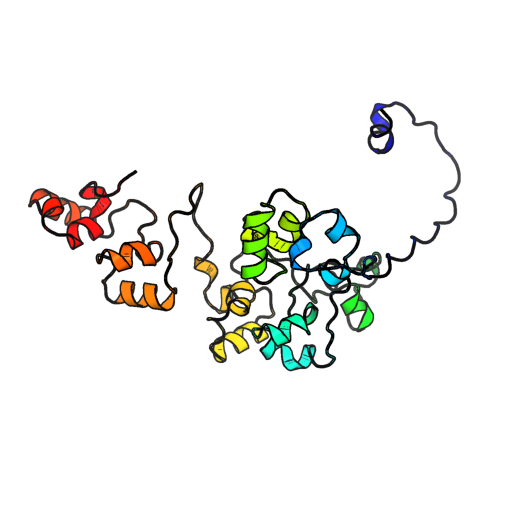1 84 ? 11.412 -2.610 -0.185 1.00 88.50 84 ASN A C 1
ATOM 656 O O . ASN A 1 84 ? 11.050 -2.256 -1.305 1.00 88.50 84 ASN A O 1
ATOM 660 N N . SER A 1 85 ? 12.337 -1.944 0.515 1.00 84.31 85 SER A N 1
ATOM 661 C CA . SER A 1 85 ? 13.083 -0.811 -0.034 1.00 84.31 85 SER A CA 1
ATOM 662 C C . SER A 1 85 ? 14.103 -1.230 -1.097 1.00 84.31 85 SER A C 1
ATOM 664 O O . SER A 1 85 ? 14.406 -0.437 -1.984 1.00 84.31 85 SER A O 1
ATOM 666 N N . GLN A 1 86 ? 14.585 -2.473 -1.043 1.00 89.31 86 GLN A N 1
ATOM 667 C CA . GLN A 1 86 ? 15.505 -3.056 -2.020 1.00 89.31 86 GLN A CA 1
ATOM 668 C C . GLN A 1 86 ? 14.764 -3.840 -3.112 1.00 89.31 86 GLN A C 1
ATOM 670 O O . GLN A 1 86 ? 15.176 -3.842 -4.263 1.00 89.31 86 GLN A O 1
ATOM 675 N N . CYS A 1 87 ? 13.633 -4.454 -2.771 1.00 91.25 87 CYS A N 1
ATOM 676 C CA . CYS A 1 87 ? 12.788 -5.242 -3.666 1.00 91.25 87 CYS A CA 1
ATOM 677 C C . CYS A 1 87 ? 11.498 -4.493 -4.031 1.00 91.25 87 CYS A C 1
ATOM 679 O O . CYS A 1 87 ? 10.394 -5.033 -3.919 1.00 91.25 87 CYS A O 1
ATOM 681 N N . LYS A 1 88 ? 11.603 -3.209 -4.398 1.00 88.44 88 LYS A N 1
ATOM 682 C CA . LYS A 1 88 ? 10.440 -2.318 -4.566 1.00 88.44 88 LYS A CA 1
ATOM 683 C C . LYS A 1 88 ? 9.460 -2.818 -5.623 1.00 88.44 88 LYS A C 1
ATOM 685 O O . LYS A 1 88 ? 8.248 -2.650 -5.454 1.00 88.44 88 LYS A O 1
ATOM 690 N N . ARG A 1 89 ? 9.967 -3.405 -6.706 1.00 86.94 89 ARG A N 1
ATOM 691 C CA . ARG A 1 89 ? 9.146 -3.875 -7.817 1.00 86.94 89 ARG A CA 1
ATOM 692 C C . ARG A 1 89 ? 8.521 -5.217 -7.488 1.00 86.94 89 ARG A C 1
ATOM 694 O O . ARG A 1 89 ? 7.299 -5.332 -7.575 1.00 86.94 89 ARG A O 1
ATOM 701 N N . THR A 1 90 ? 9.318 -6.179 -7.028 1.00 90.12 90 THR A N 1
ATOM 702 C CA . THR A 1 90 ? 8.807 -7.488 -6.600 1.00 90.12 90 THR A CA 1
ATOM 703 C C . THR A 1 90 ? 7.771 -7.347 -5.483 1.00 90.12 90 THR A C 1
ATOM 705 O O . THR A 1 90 ? 6.699 -7.947 -5.536 1.00 90.12 90 THR A O 1
ATOM 708 N N . CYS A 1 91 ? 8.019 -6.479 -4.500 1.00 91.38 91 CYS A N 1
ATOM 709 C CA . CYS A 1 91 ? 7.071 -6.206 -3.421 1.00 91.38 91 CYS A CA 1
ATOM 710 C C . CYS A 1 91 ? 5.907 -5.288 -3.842 1.00 91.38 91 CYS A C 1
ATOM 712 O O . CYS A 1 91 ? 5.108 -4.891 -2.991 1.00 91.38 91 CYS A O 1
ATOM 714 N N . GLN A 1 92 ? 5.803 -4.936 -5.129 1.00 90.50 92 GLN A N 1
ATOM 715 C CA . GLN A 1 92 ? 4.773 -4.075 -5.714 1.00 90.50 92 GLN A CA 1
ATOM 716 C C . GLN A 1 92 ? 4.599 -2.728 -4.993 1.00 90.50 92 GLN A C 1
ATOM 718 O O . GLN A 1 92 ? 3.508 -2.156 -4.992 1.00 90.50 92 GLN A O 1
ATOM 723 N N . ILE A 1 93 ? 5.664 -2.190 -4.389 1.00 87.75 93 ILE A N 1
ATOM 724 C CA . ILE A 1 93 ? 5.658 -0.893 -3.691 1.00 87.75 93 ILE A CA 1
ATOM 725 C C . ILE A 1 93 ? 5.385 0.240 -4.672 1.00 87.75 93 ILE A C 1
ATOM 727 O O . ILE A 1 93 ? 4.638 1.172 -4.372 1.00 87.75 93 ILE A O 1
ATOM 731 N N . CYS A 1 94 ? 5.913 0.117 -5.879 1.00 84.44 94 CYS A N 1
ATOM 732 C CA . CYS A 1 94 ? 5.802 1.142 -6.895 1.00 84.44 94 CYS A CA 1
ATOM 733 C C . CYS A 1 94 ? 4.402 1.272 -7.486 1.00 84.44 94 CYS A C 1
ATOM 735 O O . CYS A 1 94 ? 3.473 0.501 -7.207 1.00 84.44 94 CYS A O 1
ATOM 737 N N . LYS A 1 95 ? 4.256 2.298 -8.325 1.00 86.12 95 LYS A N 1
ATOM 738 C CA . LYS A 1 95 ? 3.072 2.462 -9.156 1.00 86.12 95 LYS A CA 1
ATOM 739 C C . LYS A 1 95 ? 3.041 1.311 -10.157 1.00 86.12 95 LYS A C 1
ATOM 741 O O . LYS A 1 95 ? 3.988 1.128 -10.909 1.00 86.12 95 LYS A O 1
ATOM 746 N N . CYS A 1 96 ? 1.944 0.565 -10.170 1.00 88.56 96 CYS A N 1
ATOM 747 C CA . CYS A 1 96 ? 1.728 -0.447 -11.191 1.00 88.56 96 CYS A CA 1
ATOM 748 C C . CYS A 1 96 ? 1.365 0.239 -12.514 1.00 88.56 96 CYS A C 1
ATOM 750 O O . CYS A 1 96 ? 0.294 0.842 -12.619 1.00 88.56 96 CYS A O 1
ATOM 752 N N . GLN A 1 97 ? 2.283 0.201 -13.474 1.00 88.19 97 GLN A N 1
ATOM 753 C CA . GLN A 1 97 ? 2.137 0.747 -14.820 1.00 88.19 97 GLN A CA 1
ATOM 754 C C . GLN A 1 97 ? 3.130 0.052 -15.756 1.00 88.19 97 GLN A C 1
ATOM 756 O O . GLN A 1 97 ? 4.097 -0.548 -15.289 1.00 88.19 97 GLN A O 1
ATOM 761 N N . ASP A 1 98 ? 2.904 0.178 -17.058 1.00 89.38 98 ASP A N 1
ATOM 762 C CA . ASP A 1 98 ? 3.905 -0.165 -18.062 1.00 89.38 98 ASP A CA 1
ATOM 763 C C . ASP A 1 98 ? 4.871 1.011 -18.256 1.00 89.38 98 ASP A C 1
ATOM 765 O O . ASP A 1 98 ? 4.461 2.175 -18.259 1.00 89.38 98 ASP A O 1
ATOM 769 N N . GLU A 1 99 ? 6.157 0.706 -18.391 1.00 83.12 99 GLU A N 1
ATOM 770 C CA . GLU A 1 99 ? 7.213 1.678 -18.676 1.00 83.12 99 GLU A CA 1
ATOM 771 C C . GLU A 1 99 ? 7.449 1.822 -20.186 1.00 83.12 99 GLU A C 1
ATOM 773 O O . GLU A 1 99 ? 7.710 2.927 -20.671 1.00 83.12 99 GLU A O 1
ATOM 778 N N . ALA A 1 100 ? 7.317 0.731 -20.950 1.00 87.25 100 ALA A N 1
ATOM 779 C CA . ALA A 1 100 ? 7.435 0.767 -22.403 1.00 87.25 100 ALA A CA 1
ATOM 780 C C . ALA A 1 100 ? 6.099 1.088 -23.095 1.00 87.25 100 ALA A C 1
ATOM 782 O O . ALA A 1 100 ? 5.013 0.717 -22.652 1.00 87.25 100 ALA A O 1
ATOM 783 N N . ARG A 1 101 ? 6.178 1.797 -24.228 1.00 89.00 101 ARG A N 1
ATOM 784 C CA . ARG A 1 101 ? 4.995 2.222 -25.000 1.00 89.00 101 ARG A CA 1
ATOM 785 C C . ARG A 1 101 ? 4.416 1.110 -25.876 1.00 89.00 101 ARG A C 1
ATOM 787 O O . ARG A 1 101 ? 3.254 1.184 -26.255 1.00 89.00 101 ARG A O 1
ATOM 794 N N . ASP A 1 102 ? 5.220 0.105 -26.211 1.00 92.81 102 ASP A N 1
ATOM 795 C CA . ASP A 1 102 ? 4.870 -1.022 -27.081 1.00 92.81 102 ASP A CA 1
ATOM 796 C C . ASP A 1 102 ? 4.378 -2.252 -26.299 1.00 92.81 102 ASP A C 1
ATOM 798 O O . ASP A 1 102 ? 4.278 -3.340 -26.852 1.00 92.81 102 ASP A O 1
ATOM 802 N N . CYS A 1 103 ? 4.018 -2.111 -25.019 1.00 93.31 103 CYS A N 1
ATOM 803 C CA . CYS A 1 103 ? 3.590 -3.254 -24.211 1.00 93.31 103 CYS A CA 1
ATOM 804 C C . CYS A 1 103 ? 2.355 -3.976 -24.763 1.00 93.31 103 CYS A C 1
ATOM 806 O O . CYS A 1 103 ? 2.296 -5.202 -24.711 1.00 93.31 103 CYS A O 1
ATOM 808 N N . ALA A 1 104 ? 1.430 -3.254 -25.403 1.00 94.75 104 ALA A N 1
ATOM 809 C CA . ALA A 1 104 ? 0.248 -3.849 -26.029 1.00 94.75 104 ALA A CA 1
ATOM 810 C C . ALA A 1 104 ? 0.585 -4.886 -27.122 1.00 94.75 104 ALA A C 1
ATOM 812 O O . ALA A 1 104 ? -0.141 -5.868 -27.268 1.00 94.75 104 ALA A O 1
ATOM 813 N N . SER A 1 105 ? 1.688 -4.713 -27.861 1.00 95.31 105 SER A N 1
ATOM 814 C CA . SER A 1 105 ? 2.146 -5.690 -28.862 1.00 95.31 105 SER A CA 1
ATOM 815 C C . SER A 1 105 ? 3.048 -6.779 -28.276 1.00 95.31 105 SER A C 1
ATOM 817 O O . SER A 1 105 ? 3.368 -7.746 -28.965 1.00 95.31 105 SER A O 1
ATOM 819 N N . ARG A 1 106 ? 3.448 -6.656 -27.003 1.00 94.81 106 ARG A N 1
ATOM 820 C CA . ARG A 1 106 ? 4.384 -7.566 -26.329 1.00 94.81 106 ARG A CA 1
ATOM 821 C C . ARG A 1 106 ? 3.728 -8.610 -25.424 1.00 94.81 106 ARG A C 1
ATOM 823 O O . ARG A 1 106 ? 4.433 -9.350 -24.745 1.00 94.81 106 ARG A O 1
ATOM 830 N N . THR A 1 107 ? 2.403 -8.718 -25.421 1.00 93.31 107 THR A N 1
ATOM 831 C CA . THR A 1 107 ? 1.643 -9.637 -24.548 1.00 93.31 107 THR A CA 1
ATOM 832 C C . THR A 1 107 ? 2.105 -11.100 -24.639 1.00 93.31 107 THR A C 1
ATOM 834 O O . THR A 1 107 ? 2.183 -11.783 -23.620 1.00 93.31 107 THR A O 1
ATOM 837 N N . GLY A 1 108 ? 2.495 -11.578 -25.827 1.00 95.06 108 GLY A N 1
ATOM 838 C CA . GLY A 1 108 ? 3.040 -12.932 -26.026 1.00 95.06 108 GLY A CA 1
ATOM 839 C C . GLY A 1 108 ? 4.455 -13.155 -25.466 1.00 95.06 108 GLY A C 1
ATOM 840 O O . GLY A 1 108 ? 4.885 -14.295 -25.293 1.00 95.06 108 GLY A O 1
ATOM 841 N N . TYR A 1 109 ? 5.174 -12.082 -25.133 1.00 95.75 109 TYR A N 1
ATOM 842 C CA . TYR A 1 109 ? 6.553 -12.118 -24.641 1.00 95.75 109 TYR A CA 1
ATOM 843 C C . TYR A 1 109 ? 6.642 -11.961 -23.123 1.00 95.75 109 TYR A C 1
ATOM 845 O O . TYR A 1 109 ? 7.727 -11.817 -22.579 1.00 95.75 109 TYR A O 1
ATOM 853 N N . CYS A 1 110 ? 5.527 -12.060 -22.396 1.00 93.81 110 CYS A N 1
ATOM 854 C CA . CYS A 1 110 ? 5.515 -11.954 -20.934 1.00 93.81 110 CYS A CA 1
ATOM 855 C C . CYS A 1 110 ? 6.249 -13.089 -20.194 1.00 93.81 110 CYS A C 1
ATOM 857 O O . CYS A 1 110 ? 6.270 -13.100 -18.967 1.00 93.81 110 CYS A O 1
ATOM 859 N N . HIS A 1 111 ? 6.855 -14.043 -20.902 1.00 91.81 111 HIS A N 1
ATOM 860 C CA . HIS A 1 111 ? 7.806 -14.999 -20.336 1.00 91.81 111 HIS A CA 1
ATOM 861 C C . HIS A 1 111 ? 9.225 -14.411 -20.221 1.00 91.81 111 HIS A C 1
ATOM 863 O O . HIS A 1 111 ? 9.970 -14.812 -19.328 1.00 91.81 111 HIS A O 1
ATOM 869 N N . ASP A 1 112 ? 9.573 -13.440 -21.070 1.00 91.56 112 ASP A N 1
ATOM 870 C CA . ASP A 1 112 ? 10.868 -12.767 -21.094 1.00 91.56 112 ASP A CA 1
ATOM 871 C C . ASP A 1 112 ? 11.015 -11.776 -19.927 1.00 91.56 112 ASP A C 1
ATOM 873 O O . ASP A 1 112 ? 10.113 -10.990 -19.622 1.00 91.56 112 ASP A O 1
ATOM 877 N N . SER A 1 113 ? 12.177 -11.805 -19.269 1.00 84.69 113 SER A N 1
ATOM 878 C CA . SER A 1 113 ? 12.449 -11.004 -18.067 1.00 84.69 113 SER A CA 1
ATOM 879 C C . SER A 1 113 ? 12.406 -9.499 -18.349 1.00 84.69 113 SER A C 1
ATOM 881 O O . SER A 1 113 ? 11.838 -8.723 -17.569 1.00 84.69 113 SER A O 1
ATOM 883 N N . LYS A 1 114 ? 12.928 -9.071 -19.505 1.00 86.25 114 LYS A N 1
ATOM 884 C CA . LYS A 1 114 ? 12.895 -7.662 -19.905 1.00 86.25 114 LYS A CA 1
ATOM 885 C C . LYS A 1 114 ? 11.460 -7.204 -20.152 1.00 86.25 114 LYS A C 1
ATOM 887 O O . LYS A 1 114 ? 11.054 -6.168 -19.633 1.00 86.25 114 LYS A O 1
ATOM 892 N N . THR A 1 115 ? 10.662 -8.000 -20.854 1.00 89.56 115 THR A N 1
ATOM 893 C CA . THR A 1 115 ? 9.247 -7.693 -21.102 1.00 89.56 115 THR A CA 1
ATOM 894 C C . THR A 1 115 ? 8.439 -7.654 -19.806 1.00 89.56 115 THR A C 1
ATOM 896 O O . THR A 1 115 ? 7.709 -6.694 -19.585 1.00 89.56 115 THR A O 1
ATOM 899 N N . LYS A 1 116 ? 8.621 -8.609 -18.882 1.00 86.31 116 LYS A N 1
ATOM 900 C CA . LYS A 1 116 ? 8.005 -8.551 -17.538 1.00 86.31 116 LYS A CA 1
ATOM 901 C C . LYS A 1 116 ? 8.360 -7.273 -16.774 1.00 86.31 116 LYS A C 1
ATOM 903 O O . LYS A 1 116 ? 7.610 -6.856 -15.889 1.00 86.31 116 LYS A O 1
ATOM 908 N N . THR A 1 117 ? 9.527 -6.702 -17.068 1.00 81.81 117 THR A N 1
ATOM 909 C CA . THR A 1 117 ? 10.048 -5.474 -16.461 1.00 81.81 117 THR A CA 1
ATOM 910 C C . THR A 1 117 ? 9.433 -4.230 -17.039 1.00 81.81 117 THR A C 1
ATOM 912 O O . THR A 1 117 ? 8.800 -3.470 -16.312 1.00 81.81 117 THR A O 1
ATOM 915 N N . GLU A 1 118 ? 9.548 -4.069 -18.343 1.00 86.81 118 GLU A N 1
ATOM 916 C CA . GLU A 1 118 ? 9.060 -2.884 -19.028 1.00 86.81 118 GLU A CA 1
ATOM 917 C C . GLU A 1 118 ? 7.525 -2.866 -19.133 1.00 86.81 118 GLU A C 1
ATOM 919 O O . GLU A 1 118 ? 6.934 -1.798 -19.259 1.00 86.81 118 GLU A O 1
ATOM 924 N N . CYS A 1 119 ? 6.876 -4.032 -19.054 1.00 91.06 119 CYS A N 1
ATOM 925 C CA . CYS A 1 119 ? 5.442 -4.221 -19.267 1.00 91.06 119 CYS A CA 1
ATOM 926 C C . CYS A 1 119 ? 4.752 -4.890 -18.071 1.00 91.06 119 CYS A C 1
ATOM 928 O O . CYS A 1 119 ? 3.960 -5.820 -18.231 1.00 91.06 119 CYS A O 1
ATOM 930 N N . ALA A 1 120 ? 5.081 -4.458 -16.852 1.00 89.06 120 ALA A N 1
ATOM 931 C CA . ALA A 1 120 ? 4.608 -5.092 -15.624 1.00 89.06 120 ALA A CA 1
ATOM 932 C C . ALA A 1 120 ? 3.073 -5.142 -15.494 1.00 89.06 120 ALA A C 1
ATOM 934 O O . ALA A 1 120 ? 2.543 -6.130 -14.986 1.00 89.06 120 ALA A O 1
ATOM 935 N N . LEU A 1 121 ? 2.354 -4.110 -15.946 1.00 91.50 121 LEU A N 1
ATOM 936 C CA . LEU A 1 121 ? 0.893 -4.100 -15.915 1.00 91.50 121 LEU A CA 1
ATOM 937 C C . LEU A 1 121 ? 0.332 -5.027 -16.997 1.00 91.50 121 LEU A C 1
ATOM 939 O O . LEU A 1 121 ? -0.493 -5.885 -16.692 1.00 91.50 121 LEU A O 1
ATOM 943 N N . THR A 1 122 ? 0.814 -4.898 -18.236 1.00 94.31 122 THR A N 1
ATOM 944 C CA . THR A 1 122 ? 0.369 -5.738 -19.359 1.00 94.31 122 THR A CA 1
ATOM 945 C C . THR A 1 122 ? 0.635 -7.227 -19.108 1.00 94.31 122 THR A C 1
ATOM 947 O O . THR A 1 122 ? -0.200 -8.073 -19.422 1.00 94.31 122 THR A O 1
ATOM 950 N N . CYS A 1 123 ? 1.764 -7.560 -18.483 1.00 92.44 123 CYS A N 1
ATOM 951 C CA . CYS A 1 123 ? 2.132 -8.929 -18.133 1.00 92.44 123 CYS A CA 1
ATOM 952 C C . CYS A 1 123 ? 1.538 -9.419 -16.806 1.00 92.44 123 CYS A C 1
ATOM 954 O O . CYS A 1 123 ? 1.905 -10.498 -16.347 1.00 92.44 123 CYS A O 1
ATOM 956 N N . ASN A 1 124 ? 0.633 -8.656 -16.181 1.00 90.50 124 ASN A N 1
ATOM 957 C CA . ASN A 1 124 ? 0.014 -8.983 -14.891 1.00 90.50 124 ASN A CA 1
ATOM 958 C C . ASN A 1 124 ? 1.029 -9.266 -13.764 1.00 90.50 124 ASN A C 1
ATOM 960 O O . ASN A 1 124 ? 0.744 -10.009 -12.826 1.00 90.50 124 ASN A O 1
ATOM 964 N N . MET A 1 125 ? 2.213 -8.654 -13.832 1.00 87.38 125 MET A N 1
ATOM 965 C CA . MET A 1 125 ? 3.239 -8.742 -12.787 1.00 87.38 125 MET A CA 1
ATOM 966 C C . MET A 1 125 ? 2.884 -7.879 -11.569 1.00 87.38 125 MET A C 1
ATOM 968 O O . MET A 1 125 ? 3.402 -8.090 -10.473 1.00 87.38 125 MET A O 1
ATOM 972 N N . CYS A 1 126 ? 1.991 -6.905 -11.746 1.00 89.56 126 CYS A N 1
ATOM 973 C CA . CYS A 1 126 ? 1.435 -6.092 -10.675 1.00 89.56 126 CYS A CA 1
ATOM 974 C C . CYS A 1 126 ? -0.056 -5.822 -10.895 1.00 89.56 126 CYS A C 1
ATOM 976 O O . CYS A 1 126 ? -0.575 -5.967 -12.002 1.00 89.56 126 CYS A O 1
ATOM 978 N N . LYS A 1 127 ? -0.744 -5.380 -9.836 1.00 89.38 127 LYS A N 1
ATOM 979 C CA . LYS A 1 127 ? -2.159 -4.994 -9.892 1.00 89.38 127 LYS A CA 1
ATOM 980 C C . LYS A 1 127 ? -2.348 -3.521 -9.506 1.00 89.38 127 LYS A C 1
ATOM 982 O O . LYS A 1 127 ? -1.883 -3.105 -8.440 1.00 89.38 127 LYS A O 1
ATOM 987 N N . PRO A 1 128 ? -3.062 -2.706 -10.309 1.00 89.75 128 PRO A N 1
ATOM 988 C CA . PRO A 1 128 ? -3.459 -1.367 -9.895 1.00 89.75 128 PRO A CA 1
ATOM 989 C C . PRO A 1 128 ? -4.347 -1.435 -8.653 1.00 89.75 128 PRO A C 1
ATOM 991 O O . PRO A 1 128 ? -5.402 -2.064 -8.657 1.00 89.75 128 PRO A O 1
ATOM 994 N N . ALA A 1 129 ? -3.933 -0.757 -7.587 1.00 90.50 129 ALA A N 1
ATOM 995 C CA . ALA A 1 129 ? -4.661 -0.751 -6.326 1.00 90.50 129 ALA A CA 1
ATOM 996 C C . ALA A 1 129 ? -4.670 0.636 -5.684 1.00 90.50 129 ALA A C 1
ATOM 998 O O . ALA A 1 129 ? -3.820 1.491 -5.966 1.00 90.50 129 ALA A O 1
ATOM 999 N N . CYS A 1 130 ? -5.640 0.864 -4.799 1.00 89.31 130 CYS A N 1
ATOM 1000 C CA . CYS A 1 130 ? -5.654 2.035 -3.935 1.00 89.31 130 CYS A CA 1
ATOM 1001 C C . CYS A 1 130 ? -4.743 1.797 -2.727 1.00 89.31 130 CYS A C 1
ATOM 1003 O O . CYS A 1 130 ? -5.168 1.257 -1.707 1.00 89.31 130 CYS A O 1
ATOM 1005 N N . LYS A 1 131 ? -3.485 2.198 -2.883 1.00 90.12 131 LYS A N 1
ATOM 1006 C CA . LYS A 1 131 ? -2.446 2.167 -1.861 1.00 90.12 131 LYS A CA 1
ATOM 1007 C C . LYS A 1 131 ? -1.559 3.396 -1.986 1.00 90.12 131 LYS A C 1
ATOM 1009 O O . LYS A 1 131 ? -1.540 4.032 -3.043 1.00 90.12 131 LYS A O 1
ATOM 1014 N N . ASP A 1 132 ? -0.820 3.682 -0.929 1.00 89.69 132 ASP A N 1
ATOM 1015 C CA . ASP A 1 132 ? 0.325 4.580 -1.007 1.00 89.69 132 ASP A CA 1
ATOM 1016 C C . ASP A 1 132 ? 1.540 3.830 -1.578 1.00 89.69 132 ASP A C 1
ATOM 1018 O O . ASP A 1 132 ? 1.700 2.623 -1.374 1.00 89.69 132 ASP A O 1
ATOM 1022 N N . ASN A 1 133 ? 2.391 4.548 -2.306 1.00 88.88 133 ASN A N 1
ATOM 1023 C CA . ASN A 1 133 ? 3.645 4.035 -2.865 1.00 88.88 133 ASN A CA 1
ATOM 1024 C C . ASN A 1 133 ? 4.850 4.320 -1.959 1.00 88.88 133 ASN A C 1
ATOM 1026 O O . ASN A 1 133 ? 5.966 3.903 -2.253 1.00 88.88 133 ASN A O 1
ATOM 1030 N N . PHE A 1 134 ? 4.615 5.025 -0.856 1.00 84.69 134 PHE A N 1
ATOM 1031 C CA . PHE A 1 134 ? 5.576 5.240 0.211 1.00 84.69 134 PHE A CA 1
ATOM 1032 C C . PHE A 1 134 ? 5.043 4.640 1.507 1.00 84.69 134 PHE A C 1
ATOM 1034 O O . PHE A 1 134 ? 3.842 4.400 1.668 1.00 84.69 134 PHE A O 1
ATOM 1041 N N . VAL A 1 135 ? 5.945 4.422 2.462 1.00 80.88 135 VAL A N 1
ATOM 1042 C CA . VAL A 1 135 ? 5.563 4.031 3.819 1.00 80.88 135 VAL A CA 1
ATOM 1043 C C . VAL A 1 135 ? 4.594 5.057 4.415 1.00 80.88 135 VAL A C 1
ATOM 1045 O O . VAL A 1 135 ? 4.732 6.266 4.219 1.00 80.88 135 VAL A O 1
ATOM 1048 N N . SER A 1 136 ? 3.597 4.584 5.167 1.00 82.50 136 SER A N 1
ATOM 1049 C CA . SER A 1 136 ? 2.501 5.442 5.636 1.00 82.50 136 SER A CA 1
ATOM 1050 C C . SER A 1 136 ? 2.960 6.600 6.530 1.00 82.50 136 SER A C 1
ATOM 1052 O O . SER A 1 136 ? 2.285 7.622 6.583 1.00 82.50 136 SER A O 1
ATOM 1054 N N . SER A 1 137 ? 4.082 6.466 7.247 1.00 81.56 137 SER A N 1
ATOM 1055 C CA . SER A 1 137 ? 4.683 7.572 8.007 1.00 81.56 137 SER A CA 1
ATOM 1056 C C . SER A 1 137 ? 5.081 8.726 7.092 1.00 81.56 137 SER A C 1
ATOM 1058 O O . SER A 1 137 ? 4.685 9.859 7.351 1.00 81.56 137 SER A O 1
ATOM 1060 N N . LEU A 1 138 ? 5.762 8.418 5.993 1.00 86.38 138 LEU A N 1
ATOM 1061 C CA . LEU A 1 138 ? 6.258 9.401 5.043 1.00 86.38 138 LEU A CA 1
ATOM 1062 C C . LEU A 1 138 ? 5.112 10.092 4.291 1.00 86.38 138 LEU A C 1
ATOM 1064 O O . LEU A 1 138 ? 5.080 11.314 4.215 1.00 86.38 138 LEU A O 1
ATOM 1068 N N . CYS A 1 139 ? 4.094 9.352 3.837 1.00 89.75 139 CYS A N 1
ATOM 1069 C CA . CYS A 1 139 ? 2.914 9.983 3.230 1.00 89.75 139 CYS A CA 1
ATOM 1070 C C . CYS A 1 139 ? 2.137 10.882 4.208 1.00 89.75 139 CYS A C 1
ATOM 1072 O O . CYS A 1 139 ? 1.597 11.911 3.798 1.00 89.75 139 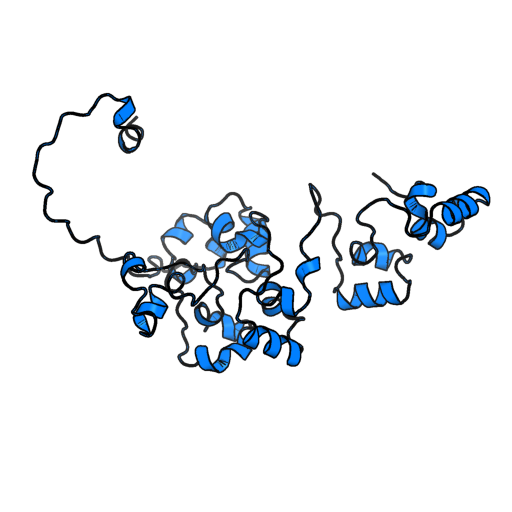CYS A O 1
ATOM 1074 N N . ARG A 1 140 ? 2.068 10.529 5.502 1.00 89.75 140 ARG A N 1
ATOM 1075 C CA . ARG A 1 140 ? 1.459 11.398 6.528 1.00 89.75 140 ARG A CA 1
ATOM 1076 C C . ARG A 1 140 ? 2.265 12.672 6.736 1.00 89.75 140 ARG A C 1
ATOM 1078 O O . ARG A 1 140 ? 1.677 13.740 6.880 1.00 89.75 140 ARG A O 1
ATOM 1085 N N . GLU A 1 141 ? 3.584 12.552 6.740 1.00 91.38 141 GLU A N 1
ATOM 1086 C CA . GLU A 1 141 ? 4.489 13.690 6.823 1.00 91.38 141 GLU A CA 1
ATOM 1087 C C . GLU A 1 141 ? 4.322 14.606 5.609 1.00 91.38 141 GLU A C 1
ATOM 1089 O O . GLU A 1 141 ? 4.043 15.793 5.769 1.00 91.38 141 GLU A O 1
ATOM 1094 N N . PHE A 1 142 ? 4.334 14.049 4.397 1.00 93.94 142 PHE A N 1
ATOM 1095 C CA . PHE A 1 142 ? 4.077 14.820 3.187 1.00 93.94 142 PHE A CA 1
ATOM 1096 C C . PHE A 1 142 ? 2.729 15.534 3.225 1.00 93.94 142 PHE A C 1
ATOM 1098 O O . PHE A 1 142 ? 2.648 16.718 2.912 1.00 93.94 142 PHE A O 1
ATOM 1105 N N . LYS A 1 143 ? 1.669 14.849 3.667 1.00 93.38 143 LYS A N 1
ATOM 1106 C CA . LYS A 1 143 ? 0.345 15.458 3.820 1.00 93.38 143 LYS A CA 1
ATOM 1107 C C . LYS A 1 143 ? 0.362 16.635 4.798 1.00 93.38 143 LYS A C 1
ATOM 1109 O O . LYS A 1 143 ? -0.317 17.626 4.544 1.00 93.38 143 LYS A O 1
ATOM 1114 N N . LYS A 1 144 ? 1.115 16.539 5.898 1.00 92.56 144 LYS A N 1
ATOM 1115 C CA . LYS A 1 144 ? 1.240 17.608 6.899 1.00 92.56 144 LYS A CA 1
ATOM 1116 C C . LYS A 1 144 ? 1.897 18.862 6.315 1.00 92.56 144 LYS A C 1
ATOM 1118 O O . LYS A 1 144 ? 1.428 19.958 6.597 1.00 92.56 144 LYS A O 1
ATOM 1123 N N . TYR A 1 145 ? 2.958 18.702 5.524 1.00 92.88 145 TYR A N 1
ATOM 1124 C CA . TYR A 1 145 ? 3.745 19.831 5.010 1.00 92.88 145 TYR A CA 1
ATOM 1125 C C . TYR A 1 145 ? 3.255 20.376 3.662 1.00 92.88 145 TYR A C 1
ATOM 1127 O O . TYR A 1 145 ? 3.331 21.577 3.427 1.00 92.88 145 TYR A O 1
ATOM 1135 N N . TYR A 1 146 ? 2.736 19.514 2.788 1.00 94.19 146 TYR A N 1
ATOM 1136 C CA . TYR A 1 146 ? 2.417 19.850 1.394 1.00 94.19 146 TYR A CA 1
ATOM 1137 C C . TYR A 1 146 ? 0.931 19.681 1.044 1.00 94.19 146 TYR A C 1
ATOM 1139 O O . TYR A 1 146 ? 0.504 20.045 -0.053 1.00 94.19 146 TYR A O 1
ATOM 1147 N N . GLY A 1 147 ? 0.122 19.133 1.956 1.00 92.38 147 GLY A N 1
ATOM 1148 C CA . GLY A 1 147 ? -1.292 18.859 1.710 1.00 92.38 147 GLY A CA 1
ATOM 1149 C C . GLY A 1 147 ? -1.518 17.701 0.733 1.00 92.38 147 GLY A C 1
ATOM 1150 O O . GLY A 1 147 ? -0.698 16.797 0.610 1.00 92.38 147 GLY A O 1
ATOM 1151 N N . CYS A 1 148 ? -2.670 17.702 0.058 1.00 93.06 148 CYS A N 1
ATOM 1152 C CA . CYS A 1 148 ? -3.086 16.637 -0.870 1.00 93.06 148 CYS A CA 1
ATOM 1153 C C . CYS A 1 148 ? -3.450 17.134 -2.276 1.00 93.06 148 CYS A C 1
ATOM 1155 O O . CYS A 1 148 ? -3.809 16.327 -3.129 1.00 93.06 148 CYS A O 1
ATOM 1157 N N . SER A 1 149 ? -3.383 18.445 -2.517 1.00 89.88 149 SER A N 1
ATOM 1158 C CA . SER A 1 149 ? -3.747 19.059 -3.800 1.00 89.88 149 SER A CA 1
ATOM 1159 C C . SER A 1 149 ? -2.691 18.851 -4.888 1.00 89.88 149 SER A C 1
ATOM 1161 O O . SER A 1 149 ? -3.015 18.912 -6.070 1.00 89.88 149 SER A O 1
ATOM 1163 N N . GLN A 1 150 ? -1.439 18.595 -4.504 1.00 88.12 150 GLN A N 1
ATOM 1164 C CA . GLN A 1 150 ? -0.332 18.412 -5.442 1.00 88.12 150 GLN A CA 1
ATOM 1165 C C . GLN A 1 150 ? -0.426 17.074 -6.189 1.00 88.12 150 GLN A C 1
ATOM 1167 O O . GLN A 1 150 ? -0.803 16.054 -5.606 1.00 88.12 150 GLN A O 1
ATOM 1172 N N . TYR A 1 151 ? 0.000 17.059 -7.459 1.00 90.12 151 TYR A N 1
ATOM 1173 C CA . TYR A 1 151 ? -0.006 15.859 -8.312 1.00 90.12 151 TYR A CA 1
ATOM 1174 C C . TYR A 1 151 ? 0.762 14.683 -7.692 1.00 90.12 151 TYR A C 1
ATOM 1176 O O . TYR A 1 151 ? 0.317 13.533 -7.736 1.00 90.12 151 TYR A O 1
ATOM 1184 N N . PHE A 1 152 ? 1.908 14.967 -7.068 1.00 91.62 152 PHE A N 1
ATOM 1185 C CA . PHE A 1 152 ? 2.692 13.947 -6.379 1.00 91.62 152 PHE A CA 1
ATOM 1186 C C . PHE A 1 152 ? 1.871 13.259 -5.280 1.00 91.62 152 PHE A C 1
ATOM 1188 O O . PHE A 1 152 ? 1.782 12.033 -5.224 1.00 91.62 152 PHE A O 1
ATOM 1195 N N . MET A 1 153 ? 1.190 14.045 -4.447 1.00 92.38 153 MET A N 1
ATOM 1196 C CA . MET A 1 153 ? 0.376 13.521 -3.352 1.00 92.38 153 MET A CA 1
ATOM 1197 C C . MET A 1 153 ? -0.828 12.736 -3.860 1.00 92.38 153 MET A C 1
ATOM 1199 O O . MET A 1 153 ? -1.124 11.660 -3.335 1.00 92.38 153 MET A O 1
ATOM 1203 N N . SER A 1 154 ? -1.473 13.221 -4.922 1.00 90.69 154 SER A N 1
ATOM 1204 C CA . SER A 1 154 ? -2.611 12.536 -5.531 1.00 90.69 154 SER A CA 1
ATOM 1205 C C . SER A 1 154 ? -2.253 11.246 -6.259 1.00 90.69 154 SER A C 1
ATOM 1207 O O . SER A 1 154 ? -3.111 10.378 -6.416 1.00 90.69 154 SER A O 1
ATOM 1209 N N . THR A 1 155 ? -0.987 11.077 -6.635 1.00 88.38 155 THR A N 1
ATOM 1210 C CA . THR A 1 155 ? -0.508 9.890 -7.348 1.00 88.38 155 THR A CA 1
ATOM 1211 C C . THR A 1 155 ? 0.112 8.861 -6.405 1.00 88.38 155 THR A C 1
ATOM 1213 O O . THR A 1 155 ? -0.242 7.680 -6.461 1.00 88.38 155 THR A O 1
ATOM 1216 N N . TYR A 1 156 ? 1.017 9.294 -5.524 1.00 90.31 156 TYR A N 1
ATOM 1217 C CA . TYR A 1 156 ? 1.876 8.411 -4.728 1.00 90.31 156 TYR A CA 1
ATOM 1218 C C . TYR A 1 156 ? 1.411 8.241 -3.277 1.00 90.31 156 TYR A C 1
ATOM 1220 O O . TYR A 1 156 ? 1.787 7.262 -2.639 1.00 90.31 156 TYR A O 1
ATOM 1228 N N . CYS A 1 157 ? 0.560 9.136 -2.770 1.00 91.88 157 CYS A N 1
ATOM 1229 C CA . CYS A 1 157 ? -0.002 9.080 -1.414 1.00 91.88 157 CYS A CA 1
ATOM 1230 C C . CYS A 1 157 ? -1.540 9.133 -1.422 1.00 91.88 157 CYS A C 1
ATOM 1232 O O . CYS A 1 157 ? -2.186 9.664 -0.511 1.00 91.88 157 CYS A O 1
ATOM 1234 N N . LYS A 1 158 ? -2.147 8.594 -2.483 1.00 90.81 158 LYS A N 1
ATOM 1235 C CA . LYS A 1 158 ? -3.591 8.638 -2.744 1.00 90.81 158 LYS A CA 1
ATOM 1236 C C . LYS A 1 158 ? -4.452 8.007 -1.651 1.00 90.81 158 LYS A C 1
ATOM 1238 O O . LYS A 1 158 ? -5.575 8.464 -1.445 1.00 90.81 158 LYS A O 1
ATOM 1243 N N . GLN A 1 159 ? -3.958 6.994 -0.935 1.00 88.75 159 GLN A N 1
ATOM 1244 C CA . GLN A 1 159 ? -4.699 6.383 0.167 1.00 88.75 159 GLN A CA 1
ATOM 1245 C C . GLN A 1 159 ? -4.658 7.292 1.401 1.00 88.75 159 GLN A C 1
ATOM 1247 O O . GLN A 1 159 ? -5.706 7.569 1.988 1.00 88.75 159 GLN A O 1
ATOM 1252 N N . THR A 1 160 ? -3.486 7.825 1.760 1.00 88.88 160 THR A N 1
ATOM 1253 C CA . THR A 1 160 ? -3.343 8.808 2.852 1.00 88.88 160 THR A CA 1
ATOM 1254 C C . THR A 1 160 ? -4.148 10.089 2.593 1.00 88.88 160 THR A C 1
ATOM 1256 O O . THR A 1 160 ? -4.752 10.666 3.511 1.00 88.88 160 THR A O 1
ATOM 1259 N N . CYS A 1 161 ? -4.210 10.511 1.333 1.00 87.69 161 CYS A N 1
ATOM 1260 C CA . CYS A 1 161 ? -5.007 11.646 0.884 1.00 87.69 161 CYS A CA 1
ATOM 1261 C C . CYS A 1 161 ? -6.488 11.331 0.653 1.00 87.69 161 CYS A C 1
ATOM 1263 O O . CYS A 1 161 ? -7.251 12.245 0.362 1.00 87.69 161 CYS A O 1
ATOM 1265 N N . GLN A 1 162 ? -6.914 10.075 0.830 1.00 85.81 162 GLN A N 1
ATOM 1266 C CA . GLN A 1 162 ? -8.305 9.637 0.649 1.00 85.81 162 GLN A CA 1
ATOM 1267 C C . GLN A 1 162 ? -8.863 9.929 -0.757 1.00 85.81 162 GLN A C 1
ATOM 1269 O O . GLN A 1 162 ? -10.067 10.088 -0.940 1.00 85.81 162 GLN A O 1
ATOM 1274 N N . LEU A 1 163 ? -7.986 9.968 -1.760 1.00 87.94 163 LEU A N 1
ATOM 1275 C CA . LEU A 1 163 ? -8.327 10.219 -3.164 1.00 87.94 163 LEU A CA 1
ATOM 1276 C C . LEU A 1 163 ? -8.738 8.940 -3.900 1.00 87.94 163 LEU A C 1
ATOM 1278 O O . LEU A 1 163 ? -9.196 8.978 -5.037 1.00 87.94 163 LEU A O 1
ATOM 1282 N N . CYS A 1 164 ? -8.594 7.791 -3.247 1.00 84.81 164 CYS A N 1
ATOM 1283 C CA . CYS A 1 164 ? -9.133 6.524 -3.704 1.00 84.81 164 CYS A CA 1
ATOM 1284 C C . CYS A 1 164 ? -9.679 5.720 -2.521 1.00 84.81 164 CYS A C 1
ATOM 1286 O O . CYS A 1 164 ? -9.367 5.990 -1.358 1.00 84.81 164 CYS A O 1
ATOM 1288 N N . ARG A 1 165 ? -10.488 4.700 -2.825 1.00 80.94 165 ARG A N 1
ATOM 1289 C CA . ARG A 1 165 ? -10.990 3.745 -1.832 1.00 80.94 165 ARG A CA 1
ATOM 1290 C C . ARG A 1 165 ? -10.340 2.376 -2.043 1.00 80.94 165 ARG A C 1
ATOM 1292 O O . ARG A 1 165 ? -10.422 1.852 -3.155 1.00 80.94 165 ARG A O 1
ATOM 1299 N N . PRO A 1 166 ? -9.698 1.791 -1.017 1.00 84.44 166 PRO A N 1
ATOM 1300 C CA . PRO A 1 166 ? -9.196 0.429 -1.105 1.00 84.44 166 PRO A CA 1
ATOM 1301 C C . PRO A 1 166 ? -10.364 -0.545 -1.185 1.00 84.44 166 PRO A C 1
ATOM 1303 O O . PRO A 1 166 ? -11.278 -0.504 -0.363 1.00 84.44 166 PRO A O 1
ATOM 1306 N N . LYS A 1 167 ? -10.327 -1.410 -2.197 1.00 87.31 167 LYS A N 1
ATOM 1307 C CA . LYS A 1 167 ? -11.250 -2.534 -2.318 1.00 87.31 167 LYS A CA 1
ATOM 1308 C C . LYS A 1 167 ? -10.880 -3.610 -1.294 1.00 87.31 167 LYS A C 1
ATOM 1310 O O . LYS A 1 167 ? -9.725 -3.717 -0.881 1.00 87.31 167 LYS A O 1
ATOM 1315 N N . CYS A 1 168 ? -11.870 -4.400 -0.890 1.00 85.88 168 CYS A N 1
ATOM 1316 C CA . CYS A 1 168 ? -11.647 -5.616 -0.117 1.00 85.88 168 CYS A CA 1
ATOM 1317 C C . CYS A 1 168 ? -11.176 -6.726 -1.059 1.00 85.88 168 CYS A C 1
ATOM 1319 O O . CYS A 1 168 ? -11.954 -7.558 -1.510 1.00 85.88 168 CYS A O 1
ATOM 1321 N N . GLU A 1 169 ? -9.906 -6.683 -1.429 1.00 89.88 169 GLU A N 1
ATOM 1322 C CA . GLU A 1 169 ? -9.288 -7.693 -2.275 1.00 89.88 169 GLU A CA 1
ATOM 1323 C C . GLU A 1 169 ? -7.805 -7.804 -1.939 1.00 89.88 169 GLU A C 1
ATOM 1325 O O . GLU A 1 169 ? -7.210 -6.879 -1.378 1.00 89.88 169 GLU A O 1
ATOM 1330 N N . ASP A 1 170 ? -7.213 -8.937 -2.297 1.00 93.19 170 ASP A N 1
ATOM 1331 C CA . ASP A 1 170 ? -5.768 -9.090 -2.252 1.00 93.19 170 ASP A CA 1
ATOM 1332 C C . ASP A 1 170 ? -5.153 -8.459 -3.515 1.00 93.19 170 ASP A C 1
ATOM 1334 O O . ASP A 1 170 ? -5.686 -8.561 -4.630 1.00 93.19 170 ASP A O 1
ATOM 1338 N N . ILE A 1 171 ? -4.053 -7.737 -3.309 1.00 93.12 171 ILE A N 1
ATOM 1339 C CA . ILE A 1 171 ? -3.222 -7.147 -4.366 1.00 93.12 171 ILE A CA 1
ATOM 1340 C C . ILE A 1 171 ? -2.205 -8.188 -4.839 1.00 93.12 171 ILE A C 1
ATOM 1342 O O . ILE A 1 171 ? -1.960 -8.315 -6.036 1.00 93.12 171 ILE A O 1
ATOM 1346 N N . LEU A 1 172 ? -1.629 -8.930 -3.890 1.00 93.38 172 LEU A N 1
ATOM 1347 C CA . LEU A 1 172 ? -0.710 -10.031 -4.158 1.00 93.38 172 LEU A CA 1
ATOM 1348 C C . LEU A 1 172 ? -1.465 -11.319 -4.494 1.00 93.38 172 LEU A C 1
ATOM 1350 O O . LEU A 1 172 ? -2.680 -11.423 -4.319 1.00 93.38 172 LEU A O 1
ATOM 1354 N N . SER A 1 173 ? -0.721 -12.320 -4.965 1.00 92.94 173 SER A N 1
ATOM 1355 C CA . SER A 1 173 ? -1.284 -13.634 -5.252 1.00 92.94 173 SER A CA 1
ATOM 1356 C C . SER A 1 173 ? -1.862 -14.281 -3.991 1.00 92.94 173 SER A C 1
ATOM 1358 O O . SER A 1 173 ? -1.335 -14.135 -2.883 1.00 92.94 173 SER A O 1
ATOM 1360 N N . GLN A 1 174 ? -2.928 -15.061 -4.172 1.00 95.25 174 GLN A N 1
ATOM 1361 C CA . GLN A 1 174 ? -3.578 -15.782 -3.079 1.00 95.25 174 GLN A CA 1
ATOM 1362 C C . GLN A 1 174 ? -2.583 -16.668 -2.317 1.00 95.25 174 GLN A C 1
ATOM 1364 O O . GLN A 1 174 ? -2.585 -16.670 -1.091 1.00 95.25 174 GLN A O 1
ATOM 1369 N N . GLN A 1 175 ? -1.692 -17.371 -3.026 1.00 95.38 175 GLN A N 1
ATOM 1370 C CA . GLN A 1 175 ? -0.672 -18.232 -2.418 1.00 95.38 175 GLN A CA 1
ATOM 1371 C C . GLN A 1 175 ? 0.247 -17.456 -1.466 1.00 95.38 175 GLN A C 1
ATOM 1373 O O . GLN A 1 175 ? 0.467 -17.880 -0.330 1.00 95.38 175 GLN A O 1
ATOM 1378 N N . LEU A 1 176 ? 0.744 -16.292 -1.896 1.00 95.00 176 LEU A N 1
ATOM 1379 C CA . LEU A 1 176 ? 1.627 -15.467 -1.078 1.00 95.00 176 LEU A CA 1
ATOM 1380 C C . LEU A 1 176 ? 0.886 -14.887 0.133 1.00 95.00 176 LEU A C 1
ATOM 1382 O O . LEU A 1 176 ? 1.404 -14.915 1.249 1.00 95.00 176 LEU A O 1
ATOM 1386 N N . CYS A 1 177 ? -0.356 -14.441 -0.056 1.00 96.12 177 CYS A N 1
ATOM 1387 C CA . CYS A 1 177 ? -1.181 -13.954 1.043 1.00 96.12 177 CYS A CA 1
ATOM 1388 C C . CYS A 1 177 ? -1.508 -15.032 2.081 1.00 96.12 177 CYS A C 1
ATOM 1390 O O . CYS A 1 177 ? -1.450 -14.756 3.281 1.00 96.12 177 CYS A O 1
ATOM 1392 N N . GLN A 1 178 ? -1.795 -16.266 1.653 1.00 97.38 178 GLN A N 1
ATOM 1393 C CA . GLN A 1 178 ? -1.988 -17.385 2.579 1.00 97.38 178 GLN A CA 1
ATOM 1394 C C . GLN A 1 178 ? -0.707 -17.693 3.357 1.00 97.38 178 GLN A C 1
ATOM 1396 O O . GLN A 1 178 ? -0.774 -17.905 4.566 1.00 97.38 178 GLN A O 1
ATOM 1401 N N . ARG A 1 179 ? 0.462 -17.621 2.707 1.00 96.44 179 ARG A N 1
ATOM 1402 C CA . ARG A 1 179 ? 1.761 -17.793 3.373 1.00 96.44 179 ARG A CA 1
ATOM 1403 C C . ARG A 1 179 ? 2.021 -16.719 4.431 1.00 96.44 179 ARG A C 1
ATOM 1405 O O . ARG A 1 179 ? 2.479 -17.026 5.527 1.00 96.44 179 ARG A O 1
ATOM 1412 N N . TYR A 1 180 ? 1.704 -15.456 4.151 1.00 94.62 180 TYR A N 1
ATOM 1413 C CA . TYR A 1 180 ? 1.799 -14.411 5.175 1.00 94.62 180 TYR A CA 1
ATOM 1414 C C . TYR A 1 180 ? 0.847 -14.663 6.340 1.00 94.62 180 TYR A C 1
ATOM 1416 O O . TYR A 1 180 ? 1.234 -14.502 7.497 1.00 94.62 180 TYR A O 1
ATOM 1424 N N . LYS A 1 181 ? -0.388 -15.082 6.053 1.00 92.50 181 LYS A N 1
ATOM 1425 C CA . LYS A 1 181 ? -1.370 -15.411 7.085 1.00 92.50 181 LYS A CA 1
ATOM 1426 C C . LYS A 1 181 ? -0.899 -16.558 7.977 1.00 92.50 181 LYS A C 1
ATOM 1428 O O . LYS A 1 181 ? -0.959 -16.410 9.195 1.00 92.50 181 LYS A O 1
ATOM 1433 N N . SER A 1 182 ? -0.394 -17.651 7.401 1.00 94.00 182 SER A N 1
ATOM 1434 C CA . SER A 1 182 ? 0.130 -18.793 8.164 1.00 94.00 182 SER A CA 1
ATOM 1435 C C . SER A 1 182 ? 1.337 -18.418 9.020 1.00 94.00 182 SER A C 1
ATOM 1437 O O . SER A 1 182 ? 1.492 -18.936 10.119 1.00 94.00 182 SER A O 1
ATOM 1439 N N . ASN A 1 183 ? 2.153 -17.472 8.551 1.00 91.56 183 ASN A N 1
ATOM 1440 C CA . ASN A 1 183 ? 3.320 -16.973 9.278 1.00 91.56 183 ASN A CA 1
ATOM 1441 C C . ASN A 1 183 ? 2.974 -15.904 10.335 1.00 91.56 183 ASN A C 1
ATOM 1443 O O . ASN A 1 183 ? 3.876 -15.342 10.950 1.00 91.56 183 ASN A O 1
ATOM 1447 N N . GLY A 1 184 ? 1.692 -15.577 10.540 1.00 86.31 184 GLY A N 1
ATOM 1448 C CA . GLY A 1 184 ? 1.267 -14.563 11.515 1.00 86.31 184 GLY A CA 1
ATOM 1449 C C . GLY A 1 184 ? 1.519 -13.112 11.080 1.00 86.31 184 GLY A C 1
ATOM 1450 O O . GLY A 1 184 ? 1.441 -12.190 11.892 1.00 86.31 184 GLY A O 1
ATOM 1451 N N . GLU A 1 185 ? 1.769 -12.873 9.792 1.00 89.88 185 GLU A N 1
ATOM 1452 C CA . GLU A 1 185 ? 2.219 -11.576 9.271 1.00 89.88 185 GLU A CA 1
ATOM 1453 C C . GLU A 1 185 ? 1.082 -10.591 8.969 1.00 89.88 185 GLU A C 1
ATOM 1455 O O . GLU A 1 185 ? 1.331 -9.455 8.562 1.00 89.88 185 GLU A O 1
ATOM 1460 N N . CYS A 1 186 ? -0.177 -10.978 9.196 1.00 84.62 186 CYS A N 1
ATOM 1461 C CA . CYS A 1 186 ? -1.353 -10.124 8.981 1.00 84.62 186 CYS A CA 1
ATOM 1462 C C . CYS A 1 186 ? -1.387 -8.870 9.874 1.00 84.62 186 CYS A C 1
ATOM 1464 O O . CYS A 1 186 ? -2.156 -7.944 9.622 1.00 84.62 186 CYS A O 1
ATOM 1466 N N . SER A 1 187 ? -0.565 -8.807 10.925 1.00 81.56 187 SER A N 1
ATOM 1467 C CA . SER A 1 187 ? -0.449 -7.624 11.783 1.00 81.56 187 SER A CA 1
ATOM 1468 C C . SER A 1 187 ? 0.397 -6.506 11.152 1.00 81.56 187 SER A C 1
ATOM 1470 O O . SER A 1 187 ? 0.174 -5.330 11.475 1.00 81.56 187 SER A O 1
ATOM 1472 N N . LYS A 1 188 ? 1.308 -6.849 10.225 1.00 81.69 188 LYS A N 1
ATOM 1473 C CA . LYS A 1 188 ? 2.227 -5.914 9.562 1.00 81.69 188 LYS A CA 1
ATOM 1474 C C . LYS A 1 188 ? 1.495 -5.000 8.579 1.00 81.69 188 LYS A C 1
ATOM 1476 O O . LYS A 1 188 ? 0.555 -5.407 7.897 1.00 81.69 188 LYS A O 1
ATOM 1481 N N . SER A 1 189 ? 1.947 -3.747 8.489 1.00 82.31 189 SER A N 1
ATOM 1482 C CA . SER A 1 189 ? 1.334 -2.707 7.645 1.00 82.31 189 SER A CA 1
ATOM 1483 C C . SER A 1 189 ? 1.268 -3.107 6.171 1.00 82.31 189 SER A C 1
ATOM 1485 O O . SER A 1 189 ? 0.233 -2.913 5.538 1.00 82.31 189 SER A O 1
ATOM 1487 N N . TYR A 1 190 ? 2.338 -3.713 5.654 1.00 87.81 190 TYR A N 1
ATOM 1488 C CA . TYR A 1 190 ? 2.398 -4.250 4.298 1.00 87.81 190 TYR A CA 1
ATOM 1489 C C . TYR A 1 190 ? 1.283 -5.280 4.063 1.00 87.81 190 TYR A C 1
ATOM 1491 O O . TYR A 1 190 ? 0.396 -5.067 3.241 1.00 87.81 190 TYR A O 1
ATOM 1499 N N . THR A 1 191 ? 1.240 -6.354 4.850 1.00 88.88 191 THR A N 1
ATOM 1500 C CA . THR A 1 191 ? 0.268 -7.442 4.673 1.00 88.88 191 THR A CA 1
ATOM 1501 C C . THR A 1 191 ? -1.183 -6.964 4.790 1.00 88.88 191 THR A C 1
ATOM 1503 O O . THR A 1 191 ? -2.034 -7.396 4.018 1.00 88.88 191 THR A O 1
ATOM 1506 N N . LYS A 1 192 ? -1.474 -6.010 5.685 1.00 86.31 192 LYS A N 1
ATOM 1507 C CA . LYS A 1 192 ? -2.816 -5.407 5.819 1.00 86.31 192 LYS A CA 1
ATOM 1508 C C . LYS A 1 192 ? -3.309 -4.709 4.553 1.00 86.31 192 LYS A C 1
ATOM 1510 O O . LYS A 1 192 ? -4.514 -4.653 4.315 1.00 86.31 192 LYS A O 1
ATOM 1515 N N . ILE A 1 193 ? -2.393 -4.141 3.771 1.00 88.25 193 ILE A N 1
ATOM 1516 C CA . ILE A 1 193 ? -2.708 -3.437 2.524 1.00 88.25 193 ILE A CA 1
ATOM 1517 C C . ILE A 1 193 ? -2.770 -4.429 1.362 1.00 88.25 193 ILE A C 1
ATOM 1519 O O . ILE A 1 193 ? -3.723 -4.401 0.588 1.00 88.25 193 ILE A O 1
ATOM 1523 N N . TYR A 1 194 ? -1.769 -5.301 1.250 1.00 92.31 194 TYR A N 1
ATOM 1524 C CA . TYR A 1 194 ? -1.572 -6.149 0.074 1.00 92.31 194 TYR A CA 1
ATOM 1525 C C . TYR A 1 194 ? -2.323 -7.485 0.122 1.00 92.31 194 TYR A C 1
ATOM 1527 O O . TYR A 1 194 ? -2.572 -8.070 -0.930 1.00 92.31 194 TYR A O 1
ATOM 1535 N N . CYS A 1 195 ? -2.722 -7.941 1.309 1.00 94.25 195 CYS A N 1
ATOM 1536 C CA . CYS A 1 195 ? -3.444 -9.196 1.543 1.00 94.25 195 CYS A CA 1
ATOM 1537 C C . CYS A 1 195 ? -4.704 -8.964 2.379 1.00 94.25 195 CYS A C 1
ATOM 1539 O O . CYS A 1 195 ? -5.010 -9.692 3.328 1.00 94.25 195 CYS A O 1
ATOM 1541 N N . ARG A 1 196 ? -5.406 -7.875 2.058 1.00 89.75 196 ARG A N 1
ATOM 1542 C CA . ARG A 1 196 ? -6.496 -7.332 2.859 1.00 89.75 196 ARG A CA 1
ATOM 1543 C C . ARG A 1 196 ? -7.657 -8.309 3.027 1.00 89.75 196 ARG A C 1
ATOM 1545 O O . ARG A 1 196 ? -8.210 -8.383 4.121 1.00 89.75 196 ARG A O 1
ATOM 1552 N N . ASN A 1 197 ? -8.013 -9.048 1.981 1.00 90.81 197 ASN A N 1
ATOM 1553 C CA . ASN A 1 197 ? -9.089 -10.032 2.036 1.00 90.81 197 ASN A CA 1
ATOM 1554 C C . ASN A 1 197 ? -8.645 -11.271 2.819 1.00 90.81 197 ASN A C 1
ATOM 1556 O O . ASN A 1 197 ? -9.284 -11.652 3.798 1.00 90.81 197 ASN A O 1
ATOM 1560 N N . THR A 1 198 ? -7.489 -11.843 2.475 1.00 92.62 198 THR A N 1
ATOM 1561 C CA . THR A 1 198 ? -6.968 -13.042 3.152 1.00 92.62 198 THR A CA 1
ATOM 1562 C C . THR A 1 198 ? -6.765 -12.829 4.661 1.00 92.62 198 THR A C 1
ATOM 1564 O O . THR A 1 198 ? -7.086 -13.713 5.468 1.00 92.62 198 THR A O 1
ATOM 1567 N N . CYS A 1 199 ? -6.284 -11.648 5.055 1.00 86.62 199 CYS A N 1
ATOM 1568 C CA . CYS A 1 199 ? -6.078 -11.255 6.450 1.00 86.62 199 CYS A CA 1
ATOM 1569 C C . CYS A 1 199 ? -7.323 -10.669 7.136 1.00 86.62 199 CYS A C 1
ATOM 1571 O O . CYS A 1 199 ? -7.213 -10.201 8.268 1.00 86.62 199 CYS A O 1
ATOM 1573 N N . ASN A 1 200 ? -8.490 -10.668 6.481 1.00 84.19 200 ASN A N 1
ATOM 1574 C CA . ASN A 1 200 ? -9.735 -10.093 7.000 1.00 84.19 200 ASN A CA 1
ATOM 1575 C C . ASN A 1 200 ? -9.589 -8.635 7.496 1.00 84.19 200 ASN A C 1
ATOM 1577 O O . ASN A 1 200 ? -10.139 -8.237 8.517 1.00 84.19 200 ASN A O 1
ATOM 1581 N N . CYS A 1 201 ? -8.808 -7.827 6.778 1.00 81.50 201 CYS A N 1
ATOM 1582 C CA . CYS A 1 201 ? -8.566 -6.405 7.061 1.00 81.50 201 CYS A CA 1
ATOM 1583 C C . CYS A 1 201 ? -9.479 -5.487 6.223 1.00 81.50 201 CYS A C 1
ATOM 1585 O O . CYS A 1 201 ? -9.241 -4.287 6.056 1.00 81.50 201 CYS A O 1
ATOM 1587 N N . CYS A 1 202 ? -10.528 -6.049 5.626 1.00 72.38 202 CYS A N 1
ATOM 1588 C CA . CYS A 1 202 ? -11.471 -5.318 4.788 1.00 72.38 202 CYS A CA 1
ATOM 1589 C C . CYS A 1 202 ? -12.315 -4.322 5.576 1.00 72.38 202 CYS A C 1
ATOM 1591 O O . CYS A 1 202 ? -12.576 -3.219 5.089 1.00 72.38 202 CYS A O 1
ATOM 1593 N N . ASP A 1 203 ? -12.624 -4.655 6.826 1.00 60.41 203 ASP A N 1
ATOM 1594 C CA . ASP A 1 203 ? -13.467 -3.828 7.678 1.00 60.41 203 ASP A CA 1
ATOM 1595 C C . ASP A 1 203 ? -12.830 -2.483 8.014 1.00 60.41 203 ASP A C 1
ATOM 1597 O O . ASP A 1 203 ? -13.550 -1.547 8.340 1.00 60.41 203 ASP A O 1
ATOM 1601 N N . ASP A 1 204 ? -11.519 -2.300 7.825 1.00 53.41 204 ASP A N 1
ATOM 1602 C CA . ASP A 1 204 ? -10.812 -1.024 8.002 1.00 53.41 204 ASP A CA 1
ATOM 1603 C C . ASP A 1 204 ? -11.188 0.063 6.974 1.00 53.41 204 ASP A C 1
ATOM 1605 O O . ASP A 1 204 ? -10.702 1.191 7.063 1.00 53.41 204 ASP A O 1
ATOM 1609 N N . GLY A 1 205 ? -12.062 -0.236 6.005 1.00 47.94 205 GLY A N 1
ATOM 1610 C CA . GLY A 1 205 ? -12.444 0.680 4.928 1.00 47.94 205 GLY A CA 1
ATOM 1611 C C . GLY A 1 205 ? -13.946 0.730 4.661 1.00 47.94 205 GLY A C 1
ATOM 1612 O O . GLY A 1 205 ? -14.394 0.217 3.645 1.00 47.94 205 GLY A O 1
ATOM 1613 N N . GLY A 1 206 ? -14.728 1.405 5.513 1.00 39.47 206 GLY A N 1
ATOM 1614 C CA . GLY A 1 206 ? -16.133 1.664 5.180 1.00 39.47 206 GLY A CA 1
ATOM 1615 C C . GLY A 1 206 ? -16.984 2.332 6.258 1.00 39.47 206 GLY A C 1
ATOM 1616 O O . GLY A 1 206 ? -17.775 1.653 6.901 1.00 39.47 206 GLY A O 1
ATOM 1617 N N . SER A 1 207 ? -16.856 3.655 6.434 1.00 36.38 207 SER A N 1
ATOM 1618 C CA . SER A 1 207 ? -17.960 4.619 6.669 1.00 36.38 207 SER A CA 1
ATOM 1619 C C . SER A 1 207 ? -17.405 5.999 7.054 1.00 36.38 207 SER A C 1
ATOM 1621 O O . SER A 1 207 ? -16.639 6.105 8.006 1.00 36.38 207 SER A O 1
ATOM 1623 N N . GLY A 1 208 ? -17.836 7.039 6.334 1.00 38.16 208 GLY A N 1
ATOM 1624 C CA . GLY A 1 208 ? -17.598 8.459 6.629 1.00 38.16 208 GLY A CA 1
ATOM 1625 C C . GLY A 1 208 ? -16.960 9.172 5.428 1.00 38.16 208 GLY A C 1
ATOM 1626 O O . GLY A 1 208 ? -15.812 8.906 5.108 1.00 38.16 208 GLY A O 1
ATOM 1627 N N . GLY A 1 209 ? -17.628 10.038 4.661 1.00 37.47 209 GLY A N 1
ATOM 1628 C CA . GLY A 1 209 ? -18.648 10.970 5.129 1.00 37.47 209 GLY A CA 1
ATOM 1629 C C . GLY A 1 209 ? -18.005 11.841 6.199 1.00 37.47 209 GLY A C 1
ATOM 1630 O O . GLY A 1 209 ? -17.847 11.356 7.309 1.00 37.47 209 GLY A O 1
ATOM 1631 N N . ILE A 1 210 ? -17.538 13.030 5.808 1.00 39.59 210 ILE A N 1
ATOM 1632 C CA . ILE A 1 210 ? -17.122 14.161 6.658 1.00 39.59 210 ILE A CA 1
ATOM 1633 C C . ILE A 1 210 ? -16.877 13.763 8.124 1.00 39.59 210 ILE A C 1
ATOM 1635 O O . ILE A 1 210 ? -17.803 13.745 8.927 1.00 39.59 210 ILE A O 1
ATOM 1639 N N . GLY A 1 211 ? -15.640 13.421 8.483 1.00 44.53 211 GLY A N 1
ATOM 1640 C CA . GLY A 1 211 ? -15.314 13.226 9.892 1.00 44.53 211 GLY A CA 1
ATOM 1641 C C . GLY A 1 211 ? -14.182 12.250 10.144 1.00 44.53 211 GLY A C 1
ATOM 1642 O O . GLY A 1 211 ? -14.342 11.035 10.129 1.00 44.53 211 GLY A O 1
ATOM 1643 N N . GLU A 1 212 ? -13.052 12.802 10.545 1.00 51.62 212 GLU A N 1
ATOM 1644 C CA . GLU A 1 212 ? -11.917 12.155 11.205 1.00 51.62 212 GLU A CA 1
ATOM 1645 C C . GLU A 1 212 ? -12.284 11.483 12.560 1.00 51.62 212 GLU A C 1
ATOM 1647 O O . GLU A 1 212 ? -11.417 11.079 13.328 1.00 51.62 212 GLU A O 1
ATOM 1652 N N . ILE A 1 213 ? -13.577 11.343 12.881 1.00 59.06 213 ILE A N 1
ATOM 1653 C CA . ILE A 1 213 ? -14.087 11.254 14.256 1.00 59.06 213 ILE A CA 1
ATOM 1654 C C . ILE A 1 213 ? -14.355 9.812 14.720 1.00 59.06 213 ILE A C 1
ATOM 1656 O O . ILE A 1 213 ? -14.304 9.552 15.928 1.00 59.06 213 ILE A O 1
ATOM 1660 N N . CYS A 1 214 ? -14.594 8.857 13.808 1.00 69.19 214 CYS A N 1
ATOM 1661 C CA . CYS A 1 214 ? -14.903 7.477 14.200 1.00 69.19 214 CYS A CA 1
ATOM 1662 C C . CYS A 1 214 ? -13.969 6.413 13.621 1.00 69.19 214 CYS A C 1
ATOM 1664 O O . CYS A 1 214 ? -14.271 5.725 12.645 1.00 69.19 214 CYS A O 1
ATOM 1666 N N . ARG A 1 215 ? -12.825 6.247 14.281 1.00 75.56 215 ARG A N 1
ATOM 1667 C CA . ARG A 1 215 ? -11.919 5.110 14.109 1.00 75.56 215 ARG A CA 1
ATOM 1668 C C . ARG A 1 215 ? -11.506 4.593 15.479 1.00 75.56 215 ARG A C 1
ATOM 1670 O O . ARG A 1 215 ? -11.581 5.324 16.468 1.00 75.56 215 ARG A O 1
ATOM 1677 N N . ASP A 1 216 ? -11.049 3.352 15.514 1.00 78.31 216 ASP A N 1
ATOM 1678 C CA . ASP A 1 216 ? -10.322 2.852 16.672 1.00 78.31 216 ASP A CA 1
ATOM 1679 C C . ASP A 1 216 ? -8.935 3.504 16.688 1.00 78.31 216 ASP A C 1
ATOM 1681 O O . ASP A 1 216 ? -8.246 3.552 15.667 1.00 78.31 216 ASP A O 1
ATOM 1685 N N . LYS A 1 217 ? -8.553 4.058 17.838 1.00 75.38 217 LYS A N 1
ATOM 1686 C CA . LYS A 1 217 ? -7.199 4.548 18.122 1.00 75.38 217 LYS A CA 1
ATOM 1687 C C . LYS A 1 217 ? -6.278 3.408 18.555 1.00 75.38 217 LYS A C 1
ATOM 1689 O O . LYS A 1 217 ? -5.079 3.460 18.305 1.00 75.38 217 LYS A O 1
ATOM 1694 N N . CYS A 1 218 ? -6.829 2.402 19.237 1.00 76.12 218 CYS A N 1
ATOM 1695 C CA . CYS A 1 218 ? -6.097 1.213 19.663 1.00 76.12 218 CYS A CA 1
ATOM 1696 C C . CYS A 1 218 ? -6.002 0.174 18.535 1.00 76.12 218 CYS A C 1
ATOM 1698 O O . CYS A 1 218 ? -6.691 0.265 17.519 1.00 76.12 218 CYS A O 1
ATOM 1700 N N . SER A 1 219 ? -5.131 -0.827 18.712 1.00 73.69 219 SER A N 1
ATOM 1701 C CA . SER A 1 219 ? -5.036 -1.940 17.766 1.00 73.69 219 SER A CA 1
ATOM 1702 C C . SER A 1 219 ? -6.363 -2.697 17.688 1.00 73.69 219 SER A C 1
ATOM 1704 O O . SER A 1 219 ? -7.057 -2.863 18.692 1.00 73.69 219 SER A O 1
ATOM 1706 N N . TYR A 1 220 ? -6.682 -3.217 16.500 1.00 77.75 220 TYR A N 1
ATOM 1707 C CA . TYR A 1 220 ? -7.869 -4.047 16.298 1.00 77.75 220 TYR A CA 1
ATOM 1708 C C . TYR A 1 220 ? -7.925 -5.222 17.284 1.00 77.75 220 TYR A C 1
ATOM 1710 O O . TYR A 1 220 ? -8.971 -5.470 17.866 1.00 77.75 220 TYR A O 1
ATOM 1718 N N . SER A 1 221 ? -6.798 -5.899 17.541 1.00 63.53 221 SER A N 1
ATOM 1719 C CA . SER A 1 221 ? -6.736 -7.016 18.493 1.00 63.53 221 SER A CA 1
ATOM 1720 C C . SER A 1 221 ? -7.144 -6.608 19.909 1.00 63.53 221 SER A C 1
ATOM 1722 O O . SER A 1 221 ? -7.928 -7.311 20.540 1.00 63.53 221 SER A O 1
ATOM 1724 N N . LYS A 1 222 ? -6.678 -5.447 20.386 1.00 69.94 222 LYS A N 1
ATOM 1725 C CA . LYS A 1 222 ? -7.064 -4.912 21.694 1.00 69.94 222 LYS A CA 1
ATOM 1726 C C . LYS A 1 222 ? -8.544 -4.537 21.714 1.00 69.94 222 LYS A C 1
ATOM 1728 O O . LYS A 1 222 ? -9.263 -4.946 22.613 1.00 69.94 222 LYS A O 1
ATOM 1733 N N . CYS A 1 223 ? -9.015 -3.800 20.711 1.00 77.50 223 CYS A N 1
ATOM 1734 C CA . CYS A 1 223 ? -10.412 -3.376 20.659 1.00 77.50 223 CYS A CA 1
ATOM 1735 C C . CYS A 1 223 ? -11.392 -4.544 20.515 1.00 77.50 223 CYS A C 1
ATOM 1737 O O . CYS A 1 223 ? -12.460 -4.517 21.122 1.00 77.50 223 CYS A O 1
ATOM 1739 N N . LYS A 1 224 ? -11.019 -5.579 19.756 1.00 79.50 224 LYS A N 1
ATOM 1740 C CA . LYS A 1 224 ? -11.785 -6.817 19.620 1.00 79.50 224 LYS A CA 1
ATOM 1741 C C . LYS A 1 224 ? -11.889 -7.548 20.957 1.00 79.50 224 LYS A C 1
ATOM 1743 O O . LYS A 1 224 ? -12.997 -7.875 21.362 1.00 79.50 224 LYS A O 1
ATOM 1748 N N . TYR A 1 225 ? -10.769 -7.725 21.660 1.00 70.12 225 TYR A N 1
ATOM 1749 C CA . TYR A 1 225 ? -10.755 -8.338 22.990 1.00 70.12 225 TYR A CA 1
ATOM 1750 C C . TYR A 1 225 ? -11.662 -7.582 23.973 1.00 70.12 225 TYR A C 1
ATOM 1752 O O . TYR A 1 225 ? -12.520 -8.179 24.614 1.00 70.12 225 TYR A O 1
ATOM 1760 N N . GLU A 1 226 ? -11.551 -6.251 24.036 1.00 78.31 226 GLU A N 1
ATOM 1761 C CA . GLU A 1 226 ? -12.403 -5.435 24.913 1.00 78.31 226 GLU A CA 1
ATOM 1762 C C . GLU A 1 226 ? -13.893 -5.538 24.555 1.00 78.31 226 GLU A C 1
ATOM 1764 O O . GLU A 1 226 ? -14.753 -5.535 25.437 1.00 78.31 226 GLU A O 1
ATOM 1769 N N . HIS A 1 227 ? -14.213 -5.639 23.265 1.00 82.38 227 HIS A N 1
ATOM 1770 C CA . HIS A 1 227 ? -15.581 -5.838 22.804 1.00 82.38 227 HIS A CA 1
ATOM 1771 C C . HIS A 1 227 ? -16.139 -7.202 23.213 1.00 82.38 227 HIS A C 1
ATOM 1773 O O . HIS A 1 227 ? -17.231 -7.263 23.776 1.00 82.38 227 HIS A O 1
ATOM 1779 N N . GLU A 1 228 ? -15.378 -8.272 22.991 1.00 72.25 228 GLU A N 1
ATOM 1780 C CA . GLU A 1 228 ? -15.757 -9.641 23.360 1.00 72.25 228 GLU A CA 1
ATOM 1781 C C . GLU A 1 228 ? -15.902 -9.801 24.881 1.00 72.25 228 GLU A C 1
ATOM 1783 O O . GLU A 1 228 ? -16.818 -10.475 25.346 1.00 72.25 228 GLU A O 1
ATOM 1788 N N . CYS A 1 229 ? -15.083 -9.100 25.670 1.00 72.94 229 CYS A N 1
ATOM 1789 C CA . CYS A 1 229 ? -15.210 -9.037 27.128 1.00 72.94 229 CYS A CA 1
ATOM 1790 C C . CYS A 1 229 ? -16.333 -8.104 27.626 1.00 72.94 229 CYS A C 1
ATOM 1792 O O . CYS A 1 229 ? -16.488 -7.927 28.834 1.00 72.94 229 CYS A O 1
ATOM 1794 N N . GLY A 1 230 ? -17.100 -7.467 26.734 1.00 79.62 230 GLY A N 1
ATOM 1795 C CA . GLY A 1 230 ? -18.200 -6.574 27.108 1.00 79.62 230 GLY A CA 1
ATOM 1796 C C . GLY A 1 230 ? -17.753 -5.264 27.766 1.00 79.62 230 GLY A C 1
ATOM 1797 O O . GLY A 1 230 ? -18.550 -4.608 28.432 1.00 79.62 230 GLY A O 1
ATOM 1798 N N . ASN A 1 231 ? -16.499 -4.847 27.580 1.00 84.62 231 ASN A N 1
ATOM 1799 C CA . ASN A 1 231 ? -15.907 -3.662 28.209 1.00 84.62 231 ASN A CA 1
ATOM 1800 C C . ASN A 1 231 ? -16.164 -2.357 27.447 1.00 84.62 231 ASN A C 1
ATOM 1802 O O . ASN A 1 231 ? -15.721 -1.296 27.881 1.00 84.62 231 ASN A O 1
ATOM 1806 N N . CYS A 1 232 ? -16.894 -2.396 26.332 1.00 82.81 232 CYS A N 1
ATOM 1807 C CA . CYS A 1 232 ? -17.135 -1.218 25.500 1.00 82.81 232 CYS A CA 1
ATOM 1808 C C . CYS A 1 232 ? -17.875 -0.066 26.201 1.00 82.81 232 CYS A C 1
ATOM 1810 O O . CYS A 1 232 ? -17.855 1.048 25.690 1.00 82.81 232 CYS A O 1
ATOM 1812 N N . TRP A 1 233 ? -18.492 -0.294 27.363 1.00 84.62 233 TRP A N 1
ATOM 1813 C CA . TRP A 1 233 ? -19.072 0.768 28.188 1.00 84.62 233 TRP A CA 1
ATOM 1814 C C . TRP A 1 233 ? -18.016 1.580 28.959 1.00 84.62 233 TRP A C 1
ATOM 1816 O O . TRP A 1 233 ? -18.315 2.694 29.381 1.00 84.62 233 TRP A O 1
ATOM 1826 N N . LYS A 1 234 ? -16.778 1.088 29.117 1.00 83.88 234 LYS A N 1
ATOM 1827 C CA . LYS A 1 234 ? -15.706 1.805 29.825 1.00 83.88 234 LYS A CA 1
ATOM 1828 C C . LYS A 1 234 ? -15.249 3.038 29.026 1.00 83.88 234 LYS A C 1
ATOM 1830 O O . LYS A 1 234 ? -14.936 2.888 27.843 1.00 83.88 234 LYS A O 1
ATOM 1835 N N . PRO A 1 235 ? -15.124 4.234 29.636 1.00 83.50 235 PRO A N 1
ATOM 1836 C CA . PRO A 1 235 ? -14.782 5.473 28.922 1.00 83.50 235 PRO A CA 1
ATOM 1837 C C . PRO A 1 235 ? -13.498 5.402 28.079 1.00 83.50 235 PRO A C 1
ATOM 1839 O O . PRO A 1 235 ? -13.461 5.874 26.941 1.00 83.50 235 PRO A O 1
ATOM 1842 N N . GLU A 1 236 ? -12.450 4.761 28.598 1.00 80.81 236 GLU A N 1
ATOM 1843 C CA . GLU A 1 236 ? -11.176 4.601 27.886 1.00 80.81 236 GLU A CA 1
ATOM 1844 C C . GLU A 1 236 ? -11.311 3.722 26.639 1.00 80.81 236 GLU A C 1
ATOM 1846 O O . GLU A 1 236 ? -10.728 4.021 25.593 1.00 80.81 236 GLU A O 1
ATOM 1851 N N . VAL A 1 237 ? -12.119 2.662 26.723 1.00 81.81 237 VAL A N 1
ATOM 1852 C CA . VAL A 1 237 ? -12.422 1.783 25.589 1.00 81.81 237 VAL A CA 1
ATOM 1853 C C . VAL A 1 237 ? -13.296 2.529 24.585 1.00 81.81 237 VAL A C 1
ATOM 1855 O O . VAL A 1 237 ? -13.010 2.495 23.394 1.00 81.81 237 VAL A O 1
ATOM 1858 N N . GLN A 1 238 ? -14.289 3.297 25.039 1.00 83.75 238 GLN A N 1
ATOM 1859 C CA . GLN A 1 238 ? -15.110 4.125 24.154 1.00 83.75 238 GLN A CA 1
ATOM 1860 C C . GLN A 1 238 ? -14.271 5.129 23.352 1.00 83.75 238 GLN A C 1
ATOM 1862 O O . GLN A 1 238 ? -14.487 5.283 22.154 1.00 83.75 238 GLN A O 1
ATOM 1867 N N . SER A 1 239 ? -13.289 5.790 23.972 1.00 80.81 239 SER A N 1
ATOM 1868 C CA . SER A 1 239 ? -12.422 6.764 23.287 1.00 80.81 239 SER A CA 1
ATOM 1869 C C . SER A 1 239 ? -11.480 6.115 22.271 1.00 80.81 239 SER A C 1
ATOM 1871 O O . SER A 1 239 ? -11.186 6.706 21.226 1.00 80.81 239 SER A O 1
ATOM 1873 N N . ASN A 1 240 ? -11.011 4.901 22.570 1.00 80.56 240 ASN A N 1
ATOM 1874 C CA . ASN A 1 240 ? -9.970 4.226 21.803 1.00 80.56 240 ASN A CA 1
ATOM 1875 C C . ASN A 1 240 ? -10.478 3.165 20.824 1.00 80.56 240 ASN A C 1
ATOM 1877 O O . ASN A 1 240 ? -9.738 2.794 19.920 1.00 80.56 240 ASN A O 1
ATOM 1881 N N . CYS A 1 241 ? -11.707 2.690 20.984 1.00 85.38 241 CYS A N 1
ATOM 1882 C CA . CYS A 1 241 ? -12.281 1.579 20.231 1.00 85.38 241 CYS A CA 1
ATOM 1883 C C . CYS A 1 241 ? -13.674 1.929 19.690 1.00 85.38 241 CYS A C 1
ATOM 1885 O O . CYS A 1 241 ? -14.569 1.086 19.645 1.00 85.38 241 CYS A O 1
ATOM 1887 N N . LYS A 1 242 ? -13.878 3.194 19.290 1.00 84.94 242 LYS A N 1
ATOM 1888 C CA . LYS A 1 242 ? -15.173 3.719 18.833 1.00 84.94 242 LYS A CA 1
ATOM 1889 C C . LYS A 1 242 ? -15.830 2.871 17.756 1.00 84.94 242 LYS A C 1
ATOM 1891 O O . LYS A 1 242 ? -17.034 2.642 17.801 1.00 84.94 242 LYS A O 1
ATOM 1896 N N . LYS A 1 243 ? -15.066 2.426 16.771 1.00 84.38 243 LYS A N 1
ATOM 1897 C CA . LYS A 1 243 ? -15.595 1.666 15.649 1.00 84.38 243 LYS A CA 1
ATOM 1898 C C . LYS A 1 243 ? -15.916 0.240 16.060 1.00 84.38 243 LYS A C 1
ATOM 1900 O O . LYS A 1 243 ? -17.046 -0.188 15.836 1.00 84.38 243 LYS A O 1
ATOM 1905 N N . THR A 1 244 ? -14.975 -0.451 16.700 1.00 84.81 244 THR A N 1
ATOM 1906 C CA . THR A 1 244 ? -15.195 -1.828 17.167 1.00 84.81 244 THR A CA 1
ATOM 1907 C C . THR A 1 244 ? -16.357 -1.897 18.166 1.00 84.81 244 THR A C 1
ATOM 1909 O O . THR A 1 244 ? -17.208 -2.773 18.073 1.00 84.81 244 THR A O 1
ATOM 1912 N N . CYS A 1 245 ? -16.494 -0.902 19.042 1.00 84.25 245 CYS A N 1
ATOM 1913 C CA . CYS A 1 245 ? -17.610 -0.785 19.983 1.00 84.25 245 CYS A CA 1
ATOM 1914 C C . CYS A 1 245 ? -18.903 -0.217 19.368 1.00 84.25 245 CYS A C 1
ATOM 1916 O O . CYS A 1 245 ? -19.833 0.134 20.100 1.00 84.25 245 CYS A O 1
ATOM 1918 N N . GLY A 1 246 ? -18.977 -0.073 18.040 1.00 82.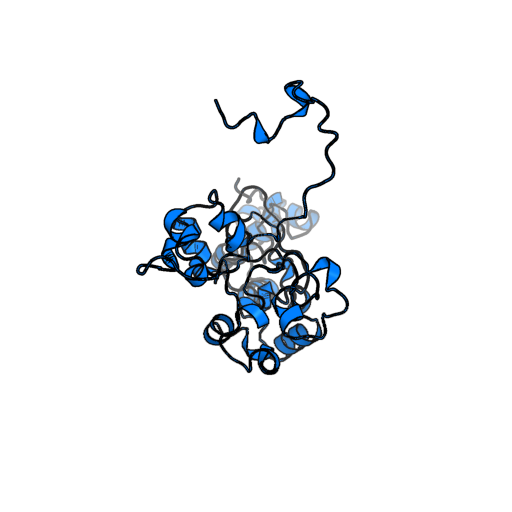31 246 GLY A N 1
ATOM 1919 C CA . GLY A 1 246 ? -20.179 0.367 17.333 1.00 82.31 246 GLY A CA 1
ATOM 1920 C C . GLY A 1 246 ? -20.641 1.786 17.681 1.00 82.31 246 GLY A C 1
ATOM 1921 O O . GLY A 1 246 ? -21.828 2.082 17.551 1.00 82.31 246 GLY A O 1
ATOM 1922 N N . LEU A 1 247 ? -19.742 2.659 18.143 1.00 82.12 247 LEU A N 1
ATOM 1923 C CA . LEU A 1 247 ? -19.987 4.055 18.539 1.00 82.12 247 LEU A CA 1
ATOM 1924 C C . LEU A 1 247 ? -20.033 5.038 17.363 1.00 82.12 247 LEU A C 1
ATOM 1926 O O . LEU A 1 247 ? -20.328 6.208 17.566 1.00 82.12 247 LEU A O 1
ATOM 1930 N N . CYS A 1 248 ? -19.796 4.585 16.129 1.00 78.19 248 CYS A N 1
ATOM 1931 C CA . CYS A 1 248 ? -19.816 5.464 14.951 1.00 78.19 248 CYS A CA 1
ATOM 1932 C C . CYS A 1 248 ? -21.198 5.954 14.528 1.00 78.19 248 CYS A C 1
ATOM 1934 O O . CYS A 1 248 ? -21.297 6.829 13.673 1.00 78.19 248 CYS A O 1
ATOM 1936 N N . LYS A 1 249 ? -22.264 5.362 15.064 1.00 79.38 249 LYS A N 1
ATOM 1937 C CA . LYS A 1 249 ? -23.641 5.753 14.774 1.00 79.38 249 LYS A CA 1
ATOM 1938 C C . LYS A 1 249 ? -24.414 5.789 16.076 1.00 79.38 249 LYS A C 1
ATOM 1940 O O . LYS A 1 249 ? -24.288 4.870 16.886 1.00 79.38 249 LYS A O 1
ATOM 1945 N N . CYS A 1 250 ? -25.253 6.803 16.247 1.00 81.62 250 CYS A N 1
ATOM 1946 C CA . CYS A 1 250 ? -26.185 6.829 17.361 1.00 81.62 250 CYS A CA 1
ATOM 1947 C C . CYS A 1 250 ? -27.313 5.822 17.115 1.00 81.62 250 CYS A C 1
ATOM 1949 O O . CYS A 1 250 ? -28.240 6.078 16.354 1.00 81.62 250 CYS A O 1
ATOM 1951 N N . ARG A 1 251 ? -27.208 4.653 17.741 1.00 84.94 251 ARG A N 1
ATOM 1952 C CA . ARG A 1 251 ? -28.265 3.633 17.788 1.00 84.94 251 ARG A CA 1
ATOM 1953 C C . ARG A 1 251 ? -28.166 2.851 19.080 1.00 84.94 251 ARG A C 1
ATOM 1955 O O . ARG A 1 251 ? -27.045 2.646 19.545 1.00 84.94 251 ARG A O 1
ATOM 1962 N N . ASP A 1 252 ? -29.278 2.393 19.626 1.00 85.94 252 ASP A N 1
ATOM 1963 C CA . ASP A 1 252 ? -29.215 1.447 20.736 1.00 85.94 252 ASP A CA 1
ATOM 1964 C C . ASP A 1 252 ? -28.560 0.144 20.278 1.00 85.94 252 ASP A C 1
ATOM 1966 O O . ASP A 1 252 ? -28.654 -0.254 19.113 1.00 85.94 252 ASP A O 1
ATOM 1970 N N . ILE A 1 253 ? -27.818 -0.467 21.190 1.00 83.88 253 ILE A N 1
ATOM 1971 C CA . ILE A 1 253 ? -27.166 -1.753 20.971 1.00 83.88 253 ILE A CA 1
ATOM 1972 C C . ILE A 1 253 ? -28.050 -2.872 21.527 1.00 83.88 253 ILE A C 1
ATOM 1974 O O . ILE A 1 253 ? -28.140 -3.946 20.937 1.00 83.88 253 ILE A O 1
ATOM 1978 N N . TRP A 1 254 ? -28.743 -2.616 22.639 1.00 88.25 254 TRP A N 1
ATOM 1979 C CA . TRP A 1 254 ? -29.847 -3.465 23.073 1.00 88.25 254 TRP A CA 1
ATOM 1980 C C . TRP A 1 254 ? -31.125 -3.165 22.292 1.00 88.25 254 TRP A C 1
ATOM 1982 O O . TRP A 1 254 ? -31.277 -2.111 21.679 1.00 88.25 254 TRP A O 1
ATOM 1992 N N . ASN A 1 255 ? -32.053 -4.123 22.312 1.00 90.94 255 ASN A N 1
ATOM 1993 C CA . ASN A 1 255 ? -33.338 -3.960 21.647 1.00 90.94 255 ASN A CA 1
ATOM 1994 C C . ASN A 1 255 ? -34.181 -2.843 22.295 1.00 90.94 255 ASN A C 1
ATOM 1996 O O . ASN A 1 255 ? -34.033 -2.517 23.478 1.00 90.94 255 ASN A O 1
ATOM 2000 N N . SER A 1 256 ? -35.093 -2.284 21.498 1.00 89.50 256 SER A N 1
ATOM 2001 C CA . SER A 1 256 ? -35.920 -1.128 21.858 1.00 89.50 256 SER A CA 1
ATOM 2002 C C . SER A 1 256 ? -36.784 -1.363 23.096 1.00 89.50 256 SER A C 1
ATOM 2004 O O . SER A 1 256 ? -36.915 -0.461 23.923 1.00 89.50 256 SER A O 1
ATOM 2006 N N . TRP A 1 257 ? -37.335 -2.568 23.267 1.00 94.12 257 TRP A N 1
ATOM 2007 C CA . TRP A 1 257 ? -38.149 -2.920 24.432 1.00 94.12 257 TRP A CA 1
ATOM 2008 C C . TRP A 1 257 ? -37.334 -2.849 25.726 1.00 94.12 257 TRP A C 1
ATOM 2010 O O . TRP A 1 257 ? -37.724 -2.166 26.674 1.00 94.12 257 TRP A O 1
ATOM 2020 N N . LYS A 1 258 ? -36.152 -3.478 25.735 1.00 94.44 258 LYS A N 1
ATOM 2021 C CA . LYS A 1 258 ? -35.240 -3.483 26.882 1.00 94.44 258 LYS A CA 1
ATOM 2022 C C . LYS A 1 258 ? -34.807 -2.060 27.236 1.00 94.44 258 LYS A C 1
ATOM 2024 O O . LYS A 1 258 ? -34.902 -1.660 28.392 1.00 94.44 258 LYS A O 1
ATOM 2029 N N . CYS A 1 259 ? -34.402 -1.268 26.245 1.00 94.00 259 CYS A N 1
ATOM 2030 C CA . CYS A 1 259 ? -33.990 0.115 26.475 1.00 94.00 259 CYS A CA 1
ATOM 2031 C C . CYS A 1 259 ? -35.126 1.023 26.957 1.00 94.00 259 CYS A C 1
ATOM 2033 O O . CYS A 1 259 ? -34.913 1.844 27.850 1.00 94.00 259 CYS A O 1
ATOM 2035 N N . SER A 1 260 ? -36.340 0.843 26.434 1.00 95.00 260 SER A N 1
ATOM 2036 C CA . SER A 1 260 ? -37.523 1.577 26.899 1.00 95.00 260 SER A CA 1
ATOM 2037 C C . SER A 1 260 ? -37.851 1.243 28.353 1.00 95.00 260 SER A C 1
ATOM 2039 O O . SER A 1 260 ? -38.117 2.144 29.146 1.00 95.00 260 SER A O 1
ATOM 2041 N N . ASN A 1 261 ? -37.759 -0.035 28.732 1.00 96.00 261 ASN A N 1
ATOM 2042 C CA . ASN A 1 261 ? -37.961 -0.467 30.111 1.00 96.00 261 ASN A CA 1
ATOM 2043 C C . ASN A 1 261 ? -36.944 0.193 31.060 1.00 96.00 261 ASN A C 1
ATOM 2045 O O . ASN A 1 261 ? -37.348 0.825 32.035 1.00 96.00 261 ASN A O 1
ATOM 2049 N N . TYR A 1 262 ? -35.645 0.144 30.741 1.00 95.56 262 TYR A N 1
ATOM 2050 C CA . TYR A 1 262 ? -34.616 0.777 31.575 1.00 95.56 262 TYR A CA 1
ATOM 2051 C C . TYR A 1 262 ? -34.775 2.298 31.678 1.00 95.56 262 TYR A C 1
ATOM 2053 O O . TYR A 1 262 ? -34.548 2.875 32.742 1.00 95.56 262 TYR A O 1
ATOM 2061 N N . LYS A 1 263 ? -35.195 2.958 30.595 1.00 93.88 263 LYS A N 1
ATOM 2062 C CA . LYS A 1 263 ? -35.500 4.390 30.610 1.00 93.88 263 LYS A CA 1
ATOM 2063 C C . LYS A 1 263 ? -36.655 4.721 31.553 1.00 93.88 263 LYS A C 1
ATOM 2065 O O . LYS A 1 263 ? -36.523 5.653 32.341 1.00 93.88 263 LYS A O 1
ATOM 2070 N N . ASN A 1 264 ? -37.745 3.954 31.502 1.00 94.94 264 ASN A N 1
ATOM 2071 C CA . ASN A 1 264 ? -38.928 4.180 32.340 1.00 94.94 264 ASN A CA 1
ATOM 2072 C C . ASN A 1 264 ? -38.634 4.001 33.838 1.00 94.94 264 ASN A C 1
ATOM 2074 O O . ASN A 1 264 ? -39.243 4.673 34.660 1.00 94.94 264 ASN A O 1
ATOM 2078 N N . HIS A 1 265 ? -37.659 3.159 34.184 1.00 94.56 265 HIS A N 1
ATOM 2079 C CA . HIS A 1 265 ? -37.187 2.976 35.560 1.00 94.56 265 HIS A CA 1
ATOM 2080 C C . HIS A 1 265 ? -36.061 3.953 35.962 1.00 94.56 265 HIS A C 1
ATOM 2082 O O . HIS A 1 265 ? -35.450 3.794 37.013 1.00 94.56 265 HIS A O 1
ATOM 2088 N N . GLY A 1 266 ? -35.748 4.960 35.138 1.00 92.50 266 GLY A N 1
ATOM 2089 C CA . GLY A 1 266 ? -34.790 6.020 35.483 1.00 92.50 266 GLY A CA 1
ATOM 2090 C C . GLY A 1 266 ? -33.306 5.650 35.346 1.00 92.50 266 GLY A C 1
ATOM 2091 O O . GLY A 1 266 ? -32.435 6.467 35.656 1.00 92.50 266 GLY A O 1
ATOM 2092 N N . TYR A 1 267 ? -32.976 4.468 34.818 1.00 94.81 267 TYR A N 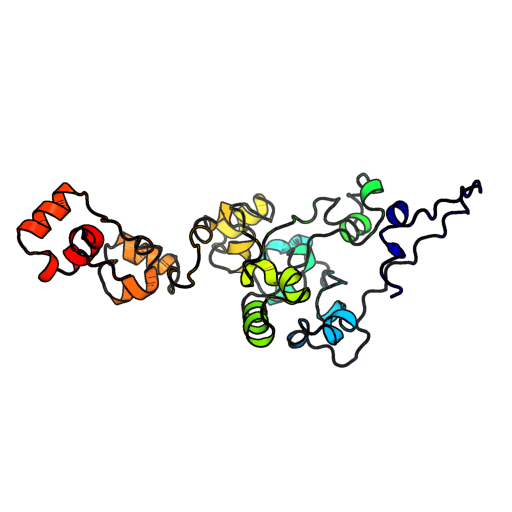1
ATOM 2093 C CA . TYR A 1 267 ? -31.588 3.995 34.757 1.00 94.81 267 TYR A CA 1
ATOM 2094 C C . TYR A 1 267 ? -30.699 4.766 33.773 1.00 94.81 267 TYR A C 1
ATOM 2096 O O . TYR A 1 267 ? -29.476 4.729 33.910 1.00 94.81 267 TYR A O 1
ATOM 2104 N N . CYS A 1 268 ? -31.279 5.516 32.828 1.00 90.75 268 CYS A N 1
ATOM 2105 C CA . CYS A 1 268 ? -30.519 6.367 31.905 1.00 90.75 268 CYS A CA 1
ATOM 2106 C C . CYS A 1 268 ? -29.646 7.412 32.625 1.00 90.75 268 CYS A C 1
ATOM 2108 O O . CYS A 1 268 ? -28.642 7.841 32.068 1.00 90.75 268 CYS A O 1
ATOM 2110 N N . ASN A 1 269 ? -29.983 7.806 33.857 1.00 87.31 269 ASN A N 1
ATOM 2111 C CA . ASN A 1 269 ? -29.202 8.796 34.607 1.00 87.31 269 ASN A CA 1
ATOM 2112 C C . ASN A 1 269 ? -28.216 8.158 35.598 1.00 87.31 269 ASN A C 1
ATOM 2114 O O . ASN A 1 269 ? -27.229 8.789 35.968 1.00 87.31 269 ASN A O 1
ATOM 2118 N N . GLN A 1 270 ? -28.446 6.902 35.983 1.00 89.31 270 GLN A N 1
ATOM 2119 C CA . GLN A 1 270 ? -27.768 6.257 37.112 1.00 89.31 270 GLN A CA 1
ATOM 2120 C C . GLN A 1 270 ? -26.797 5.145 36.703 1.00 89.31 270 GLN A C 1
ATOM 2122 O O . GLN A 1 270 ? -25.928 4.783 37.488 1.00 89.31 270 GLN A O 1
ATOM 2127 N N . ASN A 1 271 ? -26.935 4.585 35.497 1.00 90.69 271 ASN A N 1
ATOM 2128 C CA . ASN A 1 271 ? -26.170 3.412 35.086 1.00 90.69 271 ASN A CA 1
ATOM 2129 C C . ASN A 1 271 ? -25.456 3.648 33.749 1.00 90.69 271 ASN A C 1
ATOM 2131 O O . ASN A 1 271 ? -26.088 3.772 32.699 1.00 90.69 271 ASN A O 1
ATOM 2135 N N . ASP A 1 272 ? -24.125 3.668 33.780 1.00 85.75 272 ASP A N 1
ATOM 2136 C CA . ASP A 1 272 ? -23.303 3.962 32.602 1.00 85.75 272 ASP A CA 1
ATOM 2137 C C . ASP A 1 272 ? -23.337 2.854 31.543 1.00 85.75 272 ASP A C 1
ATOM 2139 O O . ASP A 1 272 ? -23.224 3.136 30.349 1.00 85.75 272 ASP A O 1
ATOM 2143 N N . GLN A 1 273 ? -23.585 1.601 31.939 1.00 87.81 273 GLN A N 1
ATOM 2144 C CA . GLN A 1 273 ? -23.848 0.537 30.972 1.00 87.81 273 GLN A CA 1
ATOM 2145 C C . GLN A 1 273 ? -25.169 0.794 30.251 1.00 87.81 273 GLN A C 1
ATOM 2147 O O . GLN A 1 273 ? -25.218 0.694 29.029 1.00 87.81 273 GLN A O 1
ATOM 2152 N N . VAL A 1 274 ? -26.226 1.178 30.972 1.00 89.44 274 VAL A N 1
ATOM 2153 C CA . VAL A 1 274 ? -27.510 1.533 30.347 1.00 89.44 274 VAL A CA 1
ATOM 2154 C C . VAL A 1 274 ? -27.338 2.740 29.424 1.00 89.44 274 VAL A C 1
ATOM 2156 O O . VAL A 1 274 ? -27.806 2.691 28.289 1.00 89.44 274 VAL A O 1
ATOM 2159 N N . LYS A 1 275 ? -26.594 3.774 29.836 1.00 87.94 275 LYS A N 1
ATOM 2160 C CA . LYS A 1 275 ? -26.256 4.913 28.962 1.00 87.94 275 LYS A CA 1
ATOM 2161 C C . LYS A 1 275 ? -25.536 4.477 27.689 1.00 87.94 275 LYS A C 1
ATOM 2163 O O . LYS A 1 275 ? -25.825 5.015 26.628 1.00 87.94 275 LYS A O 1
ATOM 2168 N N . TYR A 1 276 ? -24.627 3.507 27.773 1.00 87.38 276 TYR A N 1
ATOM 2169 C CA . TYR A 1 276 ? -23.906 2.974 26.616 1.00 87.38 276 TYR A CA 1
ATOM 2170 C C . TYR A 1 276 ? -24.808 2.123 25.702 1.00 87.38 276 TYR A C 1
ATOM 2172 O O . TYR A 1 276 ? -24.942 2.417 24.511 1.00 87.38 276 TYR A O 1
ATOM 2180 N N . TRP A 1 277 ? -25.452 1.084 26.247 1.00 88.44 277 TRP A N 1
ATOM 2181 C CA . TRP A 1 277 ? -26.245 0.120 25.473 1.00 88.44 277 TRP A CA 1
ATOM 2182 C C . TRP A 1 277 ? -27.546 0.725 24.934 1.00 88.44 277 TRP A C 1
ATOM 2184 O O . TRP A 1 277 ? -28.022 0.286 23.887 1.00 88.44 277 TRP A O 1
ATOM 2194 N N . CYS A 1 278 ? -28.091 1.739 25.610 1.00 92.12 278 CYS A N 1
ATOM 2195 C CA . CYS A 1 278 ? -29.348 2.414 25.280 1.00 92.12 278 CYS A CA 1
ATOM 2196 C C . CYS A 1 278 ? -29.160 3.904 24.965 1.00 92.12 278 CYS A C 1
ATOM 2198 O O . CYS A 1 278 ? -30.042 4.722 25.217 1.00 92.12 278 CYS A O 1
ATOM 2200 N N . ARG A 1 279 ? -27.998 4.279 24.426 1.00 88.19 279 ARG A N 1
ATOM 2201 C CA . ARG A 1 279 ? -27.599 5.671 24.159 1.00 88.19 279 ARG A CA 1
ATOM 2202 C C . ARG A 1 279 ? -28.560 6.483 23.289 1.00 88.19 279 ARG A C 1
ATOM 2204 O O . ARG A 1 279 ? -28.659 7.688 23.487 1.00 88.19 279 ARG A O 1
ATOM 2211 N N . SER A 1 280 ? -29.254 5.869 22.331 1.00 89.81 280 SER A N 1
ATOM 2212 C CA . SER A 1 280 ? -30.239 6.567 21.499 1.00 89.81 280 SER A CA 1
ATOM 2213 C C . SER A 1 280 ? -31.512 6.804 22.309 1.00 89.81 280 SER A C 1
ATOM 2215 O O . SER A 1 280 ? -31.954 7.945 22.443 1.00 89.81 280 SER A O 1
ATOM 2217 N N . THR A 1 281 ? -32.024 5.761 22.969 1.00 92.62 281 THR A N 1
ATOM 2218 C CA . THR A 1 281 ? -33.197 5.848 23.855 1.00 92.62 281 THR A CA 1
ATOM 2219 C C . THR A 1 281 ? -32.987 6.824 25.025 1.00 92.62 281 THR A C 1
ATOM 2221 O O . THR A 1 281 ? -33.893 7.602 25.360 1.00 92.62 281 THR A O 1
ATOM 2224 N N . CYS A 1 282 ? -31.790 6.824 25.616 1.00 91.44 282 CYS A N 1
ATOM 2225 C CA . CYS A 1 282 ? -31.369 7.687 26.720 1.00 91.44 282 CYS A CA 1
ATOM 2226 C C . CYS A 1 282 ? -30.876 9.076 26.271 1.00 91.44 282 CYS A C 1
ATOM 2228 O O . CYS A 1 282 ? -30.518 9.882 27.125 1.00 91.44 282 CYS A O 1
ATOM 2230 N N . LYS A 1 283 ? -30.868 9.383 24.963 1.00 88.69 283 LYS A N 1
ATOM 2231 C CA . LYS A 1 283 ? -30.368 10.655 24.399 1.00 88.69 283 LYS A CA 1
ATOM 2232 C C . LYS A 1 283 ? -28.919 10.990 24.802 1.00 88.69 283 LYS A C 1
ATOM 2234 O O . LYS A 1 283 ? -28.561 12.151 24.955 1.00 88.69 283 LYS A O 1
ATOM 2239 N N . CYS A 1 284 ? -28.076 9.974 24.957 1.00 83.50 284 CYS A N 1
ATOM 2240 C CA . CYS A 1 284 ? -26.663 10.114 25.321 1.00 83.50 284 CYS A CA 1
ATOM 2241 C C . CYS A 1 284 ? -25.735 10.280 24.106 1.00 83.50 284 CYS A C 1
ATOM 2243 O O . CYS A 1 284 ? -24.517 10.323 24.257 1.00 83.50 284 CYS A O 1
ATOM 2245 N N . CYS A 1 285 ? -26.285 10.349 22.895 1.00 78.06 285 CYS A N 1
ATOM 2246 C CA . CYS A 1 285 ? -25.523 10.708 21.708 1.00 78.06 285 CYS A CA 1
ATOM 2247 C C . CYS A 1 285 ? -25.444 12.236 21.606 1.00 78.06 285 CYS A C 1
ATOM 2249 O O . CYS A 1 285 ? -26.443 12.872 21.284 1.00 78.06 285 CYS A O 1
ATOM 2251 N N . GLY A 1 286 ? -24.283 12.823 21.898 1.00 61.91 286 GLY A N 1
ATOM 2252 C CA . GLY A 1 286 ? -24.013 14.220 21.544 1.00 61.91 286 GLY A CA 1
ATOM 2253 C C . GLY A 1 286 ? -23.918 14.388 20.022 1.00 61.91 286 GLY A C 1
ATOM 2254 O O . GLY A 1 286 ? -23.484 13.454 19.342 1.00 61.91 286 GLY A O 1
ATOM 2255 N N . ASN A 1 287 ? -24.355 15.548 19.518 1.00 40.44 287 ASN A N 1
ATOM 2256 C CA . ASN A 1 287 ? -24.136 15.981 18.130 1.00 40.44 287 ASN A CA 1
ATOM 2257 C C . ASN A 1 287 ? -22.643 16.107 17.811 1.00 40.44 287 ASN A C 1
ATOM 2259 O O . ASN A 1 287 ? -21.901 16.594 18.695 1.00 40.44 287 ASN A O 1
#

Foldseek 3Di:
DPPPCPPCVPVVPPDDDPPDDDDPPDDPPPQPDDAAQDPPADCLCCLDPVNVVRVVVSVLVDPQAQQDPCCQVPVLCLLPPVSCVRHVQQLVLHAPDAQDPCLVVCLVVLVDPVSCVNNVNSSVVWDHFPDASDDPVSLVSCCVPPNQPGPSNCRRVVVVNVVDFGAQAARDDPVSLVVCVVVVNLQGPSSCRRNVNSSVNRLVTDDDDDDPPADAQDDPVVLLVCVVVVNCLPPVSCRRNVVSLVVPDPDAQDDPVVLVVCVVVVVLVPPSSSCSNNVNSSVVDDD

InterPro domains:
  IPR003582 ShKT domain [PF01549] (3-15)
  IPR003582 ShKT domain [PF01549] (33-62)
  IPR003582 ShKT domain [PF01549] (63-94)
  IPR003582 ShKT domain [PF01549] (95-126)
  IPR003582 ShKT domain [PF01549] (130-164)
  IPR003582 ShKT domain [PF01549] (168-202)
  IPR003582 ShKT domain [PS51670] (96-126)
  IPR003582 ShKT domain [PS51670] (130-164)
  IPR003582 ShKT domain [PS51670] (214-248)
  IPR003582 ShKT domain [SM00254] (33-63)
  IPR003582 ShKT domain [SM00254] (64-95)
  IPR003582 ShKT domain [SM00254] (96-127)
  IPR003582 ShKT domain [SM00254] (129-165)
  IPR003582 ShKT domain [SM00254] (167-203)
  IPR003582 ShKT domain [SM00254] (213-249)
  IPR003582 ShKT domain [SM00254] (250-286)

Organism: Lepeophtheirus salmonis (NCBI:txid72036)

pLDDT: mean 81.16, std 16.11, range [35.25, 97.38]

Sequence (287 aa):
MIYVQIYCRRTCNICEDLIGPPGPATRPPPPPECKDHDNHCNVYNCPRNDIYNNCQKTCGICGCVDTRDDCETNMVHCPNPDWNSQCKRTCQICKCQDEARDCASRTGYCHDSKTKTECALTCNMCKPACKDNFVSSLCREFKKYYGCSQYFMSTYCKQTCQLCRPKCEDILSQQLCQRYKSNGECSKSYTKIYCRNTCNCCDDGGSGGIGEICRDKCSYSKCKYEHECGNCWKPEVQSNCKKTCGLCKCRDIWNSWKCSNYKNHGYCNQNDQVKYWCRSTCKCCGN

Secondary structure (DSSP, 8-state):
--TTTTT-TTTTT-------PPPP-PPPPPPPP--BS-S---GGGTTSHHHHHHBTTTTTSS----SSTTTTTTGGGTTSHHHHHHSTTTTT-S----SSTTGGG-GGGTTSHHHHHHTTTTTTSS---S--SS-HHHHHHHHHHH-S-SHHHHHHSTTTTTSS---SSBSS-HHHHHHHHHTTGGGSHHHHHHBTTTTT-GGGS---SS-TT-SBSS-HHHHHHHHHTTGGGSHHHHHHBTTTTTTTS---SS-HHHHHHHHHTTHHHH-HHHHHHTTTTTT----